Protein AF-D6M3H5-F1 (afdb_monomer)

Radius of gyration: 27.82 Å; Cα contacts (8 Å, |Δi|>4): 435; chains: 1; bounding box: 61×101×61 Å

pLDDT: mean 81.93, std 21.26, range [29.56, 98.5]

Nearest PDB structures (foldseek):
  5wmm-assembly1_A  TM=8.675E-01  e=3.276E-21  Micromonospora sp. ML1
  3ocj-assembly1_A  TM=6.217E-01  e=3.995E-04  Bordetella parapertussis
  5cm2-assembly1_Z  TM=5.198E-01  e=7.862E-02  Yarrowia lipolytica CLIB122
  6mn0-assembly1_B  TM=2.518E-01  e=6.167E-02  uncultured bacterium

Sequence (309 aa):
MRALRAQVEAVPSLADRVTLSARPAHELSGLPEAHFDTIVVNSVVQYFPGADYLTDVLRSAARLLAPGGALFVGDVRNLRLHRTLAAAVEAGRTPADDKEALRAAVDRAVAWEGELLLDPDYFAALDGFTADIRLKRGTHHNELTRYRYDVVLRPGTAPATVPAQTLPWSALGTPEALGAALAARTAPLRVTGIPNARLAPDLAALGRLDDSSRAGGPGIDPETLHETAARHGHRAALTWAADAEDGSVTRCSPPARRTRSCPRPGRRMPRPRRTPRPRRSPRPDRSTFPAPPTRTPTAPRPSATSPRS

Foldseek 3Di:
DVVVLVVQCVDVVRPVPDDDDDDPLLPCPPQDFQADQEAEQEPCQQVDPEDVRVLNSVVVVLRRHHPNHKYKHYWAFAPLCLLLVQLLVLCVVDDVPCLVVSVVSSVVSNLPRPTYHDHPQSLLPNPQWDKAKFQDDDPDQDCSRQGTIMIIIDGHDDDDDQDADEDECVVQVDLVSVLVVLLVDPGKHKYWQQQAQSSQVSVVSVCSNVVHPPNDPRGDHPVSVQVSQVVNVFGWGKHAHPPDSNRGIMIITADPPDPHHDRDDDDDDDDRDDNPDPPDDPDPDPPDDDDDDDDDDDDDDDDDDDDDD

Mean predicted aligned error: 11.23 Å

Structure (mmCIF, N/CA/C/O backbone):
data_AF-D6M3H5-F1
#
_entry.id   AF-D6M3H5-F1
#
loop_
_atom_site.group_PDB
_atom_site.id
_atom_site.type_symbol
_atom_site.label_atom_id
_atom_site.label_alt_id
_atom_site.label_comp_id
_atom_site.label_asym_id
_atom_site.label_entity_id
_atom_site.label_seq_id
_atom_site.pdbx_PDB_ins_code
_atom_site.Cartn_x
_atom_site.Cartn_y
_atom_site.Cartn_z
_atom_site.occupancy
_atom_site.B_iso_or_equiv
_atom_site.auth_seq_id
_atom_site.auth_comp_id
_atom_site.auth_asym_id
_atom_site.auth_atom_id
_atom_site.pdbx_PDB_model_num
ATOM 1 N N . MET A 1 1 ? -8.710 25.266 8.820 1.00 84.19 1 MET A N 1
ATOM 2 C CA . MET A 1 1 ? -9.727 25.011 9.869 1.00 84.19 1 MET A CA 1
ATOM 3 C C . MET A 1 1 ? -10.995 25.831 9.726 1.00 84.19 1 MET A C 1
ATOM 5 O O . MET A 1 1 ? -12.035 25.207 9.619 1.00 84.19 1 MET A O 1
ATOM 9 N N . ARG A 1 2 ? -10.950 27.176 9.699 1.00 86.69 2 ARG A N 1
ATOM 10 C CA . ARG A 1 2 ? -12.172 28.007 9.596 1.00 86.69 2 ARG A CA 1
ATOM 11 C C . ARG A 1 2 ? -13.067 27.641 8.400 1.00 86.69 2 ARG A C 1
ATOM 13 O O . ARG A 1 2 ? -14.246 27.396 8.599 1.00 86.69 2 ARG A O 1
ATOM 20 N N . ALA A 1 3 ? -12.489 27.496 7.205 1.00 91.12 3 ALA A N 1
ATOM 21 C CA . ALA A 1 3 ? -13.235 27.104 6.003 1.00 91.12 3 ALA A CA 1
ATOM 22 C C . ALA A 1 3 ? -13.881 25.707 6.108 1.00 91.12 3 ALA A C 1
ATOM 24 O O . ALA A 1 3 ? -15.057 25.557 5.805 1.00 91.12 3 ALA A O 1
ATOM 25 N N . LEU A 1 4 ? -13.142 24.701 6.592 1.00 91.62 4 LEU A N 1
ATOM 26 C CA . LEU A 1 4 ? -13.673 23.342 6.768 1.00 91.62 4 LEU A CA 1
ATOM 27 C C . LEU A 1 4 ? -14.798 23.296 7.811 1.00 91.62 4 LEU A C 1
ATOM 29 O O . LEU A 1 4 ? -15.785 22.598 7.621 1.00 91.62 4 LEU A O 1
ATOM 33 N N . ARG A 1 5 ? -14.665 24.062 8.900 1.00 92.56 5 ARG A N 1
ATOM 34 C CA . ARG A 1 5 ? -15.713 24.182 9.917 1.00 92.56 5 ARG A CA 1
ATOM 35 C C . ARG A 1 5 ? -16.992 24.773 9.327 1.00 92.56 5 ARG A C 1
ATOM 37 O O . ARG A 1 5 ? -18.037 24.158 9.474 1.00 92.56 5 ARG A O 1
ATOM 44 N N . ALA A 1 6 ? -16.882 25.869 8.576 1.00 91.94 6 ALA A N 1
ATOM 45 C CA . ALA A 1 6 ? -18.025 26.464 7.886 1.00 91.94 6 ALA A CA 1
ATOM 46 C C . ALA A 1 6 ? -18.686 25.485 6.895 1.00 91.94 6 ALA A C 1
ATOM 48 O O . ALA A 1 6 ? -19.906 25.433 6.804 1.00 91.94 6 ALA A O 1
ATOM 49 N N . GLN A 1 7 ? -17.897 24.672 6.182 1.00 92.56 7 GLN A N 1
ATOM 50 C CA . GLN A 1 7 ? -18.431 23.639 5.286 1.00 92.56 7 GLN A CA 1
ATOM 51 C C . GLN A 1 7 ? -19.191 22.537 6.034 1.00 92.56 7 GLN A C 1
ATOM 53 O O . GLN A 1 7 ? -20.235 22.106 5.560 1.00 92.56 7 GLN A O 1
ATOM 58 N N . VAL A 1 8 ? -18.690 22.083 7.188 1.00 93.38 8 VAL A N 1
ATOM 59 C CA . VAL A 1 8 ? -19.378 21.078 8.017 1.00 93.38 8 VAL A CA 1
ATOM 60 C C . VAL A 1 8 ? -20.662 21.648 8.623 1.00 93.38 8 VAL A C 1
ATOM 62 O O . VAL A 1 8 ? -21.692 20.985 8.580 1.00 93.38 8 VAL A O 1
ATOM 65 N N . GLU A 1 9 ? -20.622 22.880 9.131 1.00 91.94 9 GLU A N 1
ATOM 66 C CA . GLU A 1 9 ? -21.784 23.573 9.708 1.00 91.94 9 GLU A CA 1
ATOM 67 C C . GLU A 1 9 ? -22.873 23.855 8.660 1.00 91.94 9 GLU A C 1
ATOM 69 O O . GLU A 1 9 ? -24.059 23.802 8.972 1.00 91.94 9 GLU A O 1
ATOM 74 N N . ALA A 1 10 ? -22.491 24.079 7.398 1.00 93.75 10 ALA A N 1
ATOM 75 C CA . ALA A 1 10 ? -23.429 24.257 6.291 1.00 93.75 10 ALA A CA 1
ATOM 76 C C . ALA A 1 10 ? -24.152 22.962 5.866 1.00 93.75 10 ALA A C 1
ATOM 78 O O . ALA A 1 10 ? -25.078 23.026 5.058 1.00 93.75 10 ALA A O 1
ATOM 79 N N . VAL A 1 11 ? -23.750 21.792 6.382 1.00 95.19 11 VAL A N 1
ATOM 80 C CA . VAL A 1 11 ? -24.375 20.496 6.084 1.00 95.19 11 VAL A CA 1
ATOM 81 C C . VAL A 1 11 ? -25.105 19.989 7.337 1.00 95.19 11 VAL A C 1
ATOM 83 O O . VAL A 1 11 ? -24.469 19.400 8.216 1.00 95.19 11 VAL A O 1
ATOM 86 N N . PRO A 1 12 ? -26.444 20.139 7.428 1.00 92.00 12 PRO A N 1
ATOM 87 C CA . PRO A 1 12 ? -27.202 19.830 8.646 1.00 92.00 12 PRO A CA 1
ATOM 88 C C . PRO A 1 12 ? -27.009 18.401 9.169 1.00 92.00 12 PRO A C 1
ATOM 90 O O . PRO A 1 12 ? -26.982 18.172 10.372 1.00 92.00 12 PRO A O 1
ATOM 93 N N . SER A 1 13 ? -26.811 17.423 8.279 1.00 93.44 13 SER A N 1
ATOM 94 C CA . SER A 1 13 ? -26.586 16.025 8.669 1.00 93.44 13 SER A CA 1
ATOM 95 C C . SER A 1 13 ? -25.227 15.763 9.331 1.00 93.44 13 SER A C 1
ATOM 97 O O . SER A 1 13 ? -25.032 14.682 9.888 1.00 93.44 13 SER A O 1
ATOM 99 N N . LEU A 1 14 ? -24.277 16.698 9.230 1.00 92.31 14 LEU A N 1
ATOM 100 C CA . LEU A 1 14 ? -22.923 16.582 9.780 1.00 92.31 14 LEU A CA 1
ATOM 101 C C . LEU A 1 14 ? -22.691 17.490 10.988 1.00 92.31 14 LEU A C 1
ATOM 103 O O . LEU A 1 14 ? -21.872 17.133 11.832 1.00 92.31 14 LEU A O 1
ATOM 107 N N . ALA A 1 15 ? -23.404 18.616 11.080 1.00 88.00 15 ALA A N 1
ATOM 108 C CA . ALA A 1 15 ? -23.182 19.649 12.092 1.00 88.00 15 ALA A CA 1
ATOM 109 C C . ALA A 1 15 ? -23.140 19.093 13.531 1.00 88.00 15 ALA A C 1
ATOM 111 O O . ALA A 1 15 ? -22.191 19.370 14.259 1.00 88.00 15 ALA A O 1
ATOM 112 N N . ASP A 1 16 ? -24.082 18.213 13.893 1.00 90.06 16 ASP A N 1
ATOM 113 C CA . ASP A 1 16 ? -24.161 17.616 15.239 1.00 90.06 16 ASP A CA 1
ATOM 114 C C . ASP A 1 16 ? -23.399 16.285 15.382 1.00 90.06 16 ASP A C 1
ATOM 116 O O . ASP A 1 16 ? -23.423 15.648 16.435 1.00 90.06 16 ASP A O 1
ATOM 120 N N . ARG A 1 17 ? -22.743 15.814 14.313 1.00 93.12 17 ARG A N 1
ATOM 121 C CA . ARG A 1 17 ? -22.081 14.494 14.261 1.00 93.12 17 ARG A CA 1
ATOM 122 C C . ARG A 1 17 ? -20.570 14.571 14.070 1.00 93.12 17 ARG A C 1
ATOM 124 O O . ARG A 1 17 ? -19.889 13.561 14.235 1.00 93.12 17 ARG A O 1
ATOM 131 N N . VAL A 1 18 ? -20.042 15.735 13.693 1.00 94.88 18 VAL A N 1
ATOM 132 C CA . VAL A 1 18 ? -18.637 15.911 13.317 1.00 94.88 18 VAL A CA 1
ATOM 133 C C . VAL A 1 18 ? -17.970 16.960 14.195 1.00 94.88 18 VAL A C 1
ATOM 135 O O . VAL A 1 18 ? -18.179 18.161 14.049 1.00 94.88 18 VAL A O 1
ATOM 138 N N . THR A 1 19 ? -17.058 16.502 15.049 1.00 92.12 19 THR A N 1
ATOM 139 C CA . THR A 1 19 ? -16.198 17.382 15.844 1.00 92.12 19 THR A CA 1
ATOM 140 C C . THR A 1 19 ? -14.855 17.575 15.149 1.00 92.12 19 THR A C 1
ATOM 142 O O . THR A 1 19 ? -14.097 16.627 14.951 1.00 92.12 19 THR A O 1
ATOM 145 N N . LEU A 1 20 ? -14.527 18.822 14.807 1.00 94.00 20 LEU A N 1
ATOM 146 C CA . LEU A 1 20 ? -13.252 19.176 14.180 1.00 94.00 20 LEU A CA 1
ATOM 147 C C . LEU A 1 20 ? -12.249 19.712 15.201 1.00 94.00 20 LEU A C 1
ATOM 149 O O . LEU A 1 20 ? -12.547 20.648 15.948 1.00 94.00 20 LEU A O 1
ATOM 153 N N . SER A 1 21 ? -11.021 19.200 15.154 1.00 92.88 21 SER A N 1
ATOM 154 C CA . SER A 1 21 ? -9.906 19.677 15.969 1.00 92.88 21 SER A CA 1
ATOM 155 C C . SER A 1 21 ? -8.640 19.816 15.126 1.00 92.88 21 SER A C 1
ATOM 157 O O . SER A 1 21 ? -8.339 18.943 14.317 1.00 92.88 21 SER A O 1
ATOM 159 N N . ALA A 1 22 ? -7.911 20.921 15.299 1.00 92.88 22 ALA A N 1
ATOM 160 C CA . ALA A 1 22 ? -6.592 21.104 14.702 1.00 92.88 22 ALA A CA 1
ATOM 161 C C . ALA A 1 22 ? -5.531 20.900 15.764 1.00 92.88 22 ALA A C 1
ATOM 163 O O . ALA A 1 22 ? -5.363 21.736 16.647 1.00 92.88 22 ALA A O 1
ATOM 164 N N . ARG A 1 23 ? -4.832 19.782 15.640 1.00 93.31 23 ARG A N 1
ATOM 165 C CA . ARG A 1 23 ? -3.736 19.385 16.509 1.00 93.31 23 ARG A CA 1
ATOM 166 C C . ARG A 1 23 ? -2.775 18.491 15.719 1.00 93.31 23 ARG A C 1
ATOM 168 O O . ARG A 1 23 ? -3.208 17.872 14.740 1.00 93.31 23 ARG A O 1
ATOM 175 N N . PRO A 1 24 ? -1.487 18.426 16.082 1.00 93.88 24 PRO A N 1
ATOM 176 C CA . PRO A 1 24 ? -0.567 17.440 15.530 1.00 93.88 24 PRO A CA 1
ATOM 177 C C . PRO A 1 24 ? -1.059 16.009 15.783 1.00 93.88 24 PRO A C 1
ATOM 179 O O . PRO A 1 24 ? -1.689 15.731 16.798 1.00 93.88 24 PRO A O 1
ATOM 182 N N . ALA A 1 25 ? -0.718 15.072 14.895 1.00 94.19 25 ALA A N 1
ATOM 183 C CA . ALA A 1 25 ? -1.193 13.685 14.991 1.00 94.19 25 ALA A CA 1
ATOM 184 C C . ALA A 1 25 ? -0.748 12.938 16.268 1.00 94.19 25 ALA A C 1
ATOM 186 O O . ALA A 1 25 ? -1.383 11.960 16.649 1.00 94.19 25 ALA A O 1
ATOM 187 N N . HIS A 1 26 ? 0.335 13.377 16.920 1.00 94.62 26 HIS A N 1
ATOM 188 C CA . HIS A 1 26 ? 0.812 12.799 18.181 1.00 94.62 26 HIS A CA 1
ATOM 189 C C . HIS A 1 26 ? 0.100 13.366 19.420 1.00 94.62 26 HIS A C 1
ATOM 191 O O . HIS A 1 26 ? 0.212 12.798 20.504 1.00 94.62 26 HIS A O 1
ATOM 197 N N . GLU A 1 27 ? -0.631 14.475 19.288 1.00 95.81 27 GLU A N 1
ATOM 198 C CA . GLU A 1 27 ? -1.295 15.137 20.407 1.00 95.81 27 GLU A CA 1
ATOM 199 C C . GLU A 1 27 ? -2.722 14.598 20.572 1.00 95.81 27 GLU A C 1
ATOM 201 O O . GLU A 1 27 ? -3.696 15.151 20.066 1.00 95.81 27 GLU A O 1
ATOM 206 N N . LEU A 1 28 ? -2.853 13.478 21.278 1.00 95.19 28 LEU A N 1
ATOM 207 C CA . LEU A 1 28 ? -4.140 12.795 21.470 1.00 95.19 28 LEU A CA 1
ATOM 208 C C . LEU A 1 28 ? -4.784 13.070 22.838 1.00 95.19 28 LEU A C 1
ATOM 210 O O . LEU A 1 28 ? -5.819 12.492 23.162 1.00 95.19 28 LEU A O 1
ATOM 214 N N . SER A 1 29 ? -4.196 13.965 23.633 1.00 92.81 29 SER A N 1
ATOM 215 C CA . SER A 1 29 ? -4.689 14.339 24.959 1.00 92.81 29 SER A CA 1
ATOM 216 C C . SER A 1 29 ? -6.148 14.812 24.920 1.00 92.81 29 SER A C 1
ATOM 218 O O . SER A 1 29 ? -6.569 15.540 24.013 1.00 92.81 29 SER A O 1
ATOM 220 N N . GLY A 1 30 ? -6.927 14.385 25.916 1.00 91.94 30 GLY A N 1
ATOM 221 C CA . GLY A 1 30 ? -8.347 14.723 26.051 1.00 91.94 30 GLY A CA 1
ATOM 222 C C . GLY A 1 30 ? -9.297 13.928 25.149 1.00 91.94 30 GLY A C 1
ATOM 223 O O . GLY A 1 30 ? -10.500 14.169 25.201 1.00 91.94 30 GLY A O 1
ATOM 224 N N . LEU A 1 31 ? -8.799 12.996 24.328 1.00 95.75 31 LEU A N 1
ATOM 225 C CA . LEU A 1 31 ? -9.650 12.022 23.642 1.00 95.75 31 LEU A CA 1
ATOM 226 C C . LEU A 1 31 ? -9.955 10.834 24.571 1.00 95.75 31 LEU A C 1
ATOM 228 O O . LEU A 1 31 ? -9.078 10.432 25.337 1.00 95.75 31 LEU A O 1
ATOM 232 N N . PRO A 1 32 ? -11.173 10.265 24.516 1.00 96.19 32 PRO A N 1
ATOM 233 C CA . PRO A 1 32 ? -11.552 9.156 25.381 1.00 96.19 32 PRO A CA 1
ATOM 234 C C . PRO A 1 32 ? -10.815 7.867 24.991 1.00 96.19 32 PRO A C 1
ATOM 236 O O . PRO A 1 32 ? -10.777 7.487 23.818 1.00 96.19 32 PRO A O 1
ATOM 239 N N . GLU A 1 33 ? -10.244 7.184 25.984 1.00 96.88 33 GLU A N 1
ATOM 240 C CA . GLU A 1 33 ? -9.677 5.846 25.798 1.00 96.88 33 GLU A CA 1
ATOM 241 C C . GLU A 1 33 ? -10.780 4.797 25.602 1.00 96.88 33 GLU A C 1
ATOM 243 O O . GLU A 1 33 ? -11.906 4.970 26.072 1.00 96.88 33 GLU A O 1
ATOM 248 N N . ALA A 1 34 ? -10.455 3.707 24.901 1.00 96.56 34 ALA A N 1
ATOM 249 C CA . ALA A 1 34 ? -11.358 2.577 24.660 1.00 96.56 34 ALA A CA 1
ATOM 250 C C . ALA A 1 34 ? -12.753 2.941 24.099 1.00 96.56 34 ALA A C 1
ATOM 252 O O . ALA A 1 34 ? -13.742 2.268 24.395 1.00 96.56 34 ALA A O 1
ATOM 253 N N . HIS A 1 35 ? -12.841 3.991 23.280 1.00 97.31 35 HIS A N 1
ATOM 254 C CA . HIS A 1 35 ? -14.114 4.567 22.842 1.00 97.31 35 HIS A CA 1
ATOM 255 C C . HIS A 1 35 ? -14.412 4.348 21.356 1.00 97.31 35 HIS A C 1
ATOM 257 O O . HIS A 1 35 ? -15.546 4.046 20.994 1.00 97.31 35 HIS A O 1
ATOM 263 N N . PHE A 1 36 ? -13.413 4.493 20.484 1.00 98.06 36 PHE A N 1
ATOM 264 C CA . PHE A 1 36 ? -13.629 4.469 19.036 1.00 98.06 36 PHE A CA 1
ATOM 265 C C . PHE A 1 36 ? -13.578 3.043 18.491 1.00 98.06 36 PHE A C 1
ATOM 267 O O . PHE A 1 36 ? -12.665 2.282 18.798 1.00 98.06 36 PHE A O 1
ATOM 274 N N . ASP A 1 37 ? -14.514 2.669 17.630 1.00 97.44 37 ASP A N 1
ATOM 275 C CA . ASP A 1 37 ? -14.461 1.392 16.914 1.00 97.44 37 ASP A CA 1
ATOM 276 C C . ASP A 1 37 ? -13.496 1.446 15.715 1.00 97.44 37 ASP A C 1
ATOM 278 O O . ASP A 1 37 ? -12.879 0.443 15.353 1.00 97.44 37 ASP A O 1
ATOM 282 N N . THR A 1 38 ? -13.324 2.624 15.116 1.00 98.00 38 THR A N 1
ATOM 283 C CA . THR A 1 38 ? -12.462 2.845 13.956 1.00 98.00 38 THR A CA 1
ATOM 284 C C . THR A 1 38 ? -11.686 4.148 14.089 1.00 98.00 38 THR A C 1
ATOM 286 O O . THR A 1 38 ? -12.252 5.199 14.379 1.00 98.00 38 THR A O 1
ATOM 289 N N . ILE A 1 39 ? -10.386 4.099 13.797 1.00 98.38 39 ILE A N 1
ATOM 290 C CA . ILE A 1 39 ? -9.535 5.288 13.669 1.00 98.38 39 ILE A CA 1
ATOM 291 C C . ILE A 1 39 ? -8.897 5.291 12.284 1.00 98.38 39 ILE A C 1
ATOM 293 O O . ILE A 1 39 ? -8.336 4.288 11.848 1.00 98.38 39 ILE A O 1
ATOM 297 N N . VAL A 1 40 ? -8.969 6.424 11.588 1.00 98.38 40 VAL A N 1
ATOM 298 C CA . VAL A 1 40 ? -8.507 6.571 10.203 1.00 98.38 40 VAL A CA 1
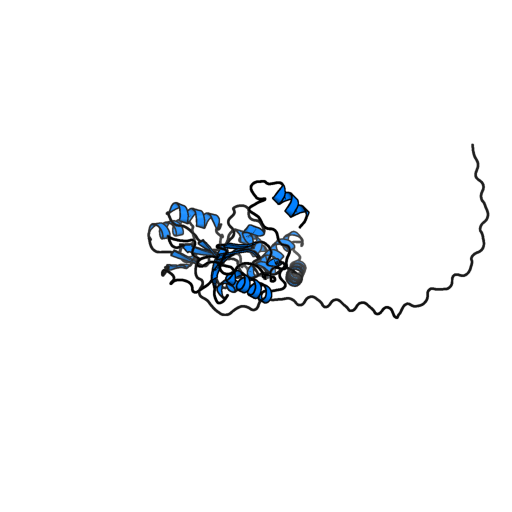ATOM 299 C C . VAL A 1 40 ? -7.310 7.516 10.133 1.00 98.38 40 VAL A C 1
ATOM 301 O O . VAL A 1 40 ? -7.381 8.662 10.566 1.00 98.38 40 VAL A O 1
ATOM 304 N N . VAL A 1 41 ? -6.226 7.043 9.523 1.00 97.81 41 VAL A N 1
ATOM 305 C CA . VAL A 1 41 ? -5.008 7.791 9.197 1.00 97.81 41 VAL A CA 1
ATOM 306 C C . VAL A 1 41 ? -4.807 7.696 7.682 1.00 97.81 41 VAL A C 1
ATOM 308 O O . VAL A 1 41 ? -4.050 6.865 7.187 1.00 97.81 41 VAL A O 1
ATOM 311 N N . ASN A 1 42 ? -5.559 8.492 6.922 1.00 96.56 42 ASN A N 1
ATOM 312 C CA . ASN A 1 42 ? -5.621 8.383 5.461 1.00 96.56 42 ASN A CA 1
ATOM 313 C C . ASN A 1 42 ? -4.857 9.521 4.772 1.00 96.56 42 ASN A C 1
ATOM 315 O O . ASN A 1 42 ? -5.125 10.685 5.064 1.00 96.56 42 ASN A O 1
ATOM 319 N N . SER A 1 43 ? -3.934 9.182 3.863 1.00 93.50 43 SER A N 1
ATOM 320 C CA . SER A 1 43 ? -3.163 10.142 3.045 1.00 93.50 43 SER A CA 1
ATOM 321 C C . SER A 1 43 ? -2.450 11.238 3.857 1.00 93.50 43 SER A C 1
ATOM 323 O O . SER A 1 43 ? -2.359 12.389 3.433 1.00 93.50 43 SER A O 1
ATOM 325 N N . VAL A 1 44 ? -1.981 10.899 5.064 1.00 96.06 44 VAL A N 1
ATOM 326 C CA . VAL A 1 44 ? -1.264 11.840 5.947 1.00 96.06 44 VAL A CA 1
ATOM 327 C C . VAL A 1 44 ? 0.100 11.322 6.399 1.00 96.06 44 VAL A C 1
ATOM 329 O O . VAL A 1 44 ? 0.988 12.116 6.706 1.00 96.06 44 VAL A O 1
ATOM 332 N N . VAL A 1 45 ? 0.304 9.999 6.406 1.00 97.06 45 VAL A N 1
ATOM 333 C CA . VAL A 1 45 ? 1.550 9.389 6.901 1.00 97.06 45 VAL A CA 1
ATOM 334 C C . VAL A 1 45 ? 2.776 9.831 6.106 1.00 97.06 45 VAL A C 1
ATOM 336 O O . VAL A 1 45 ? 3.853 9.947 6.676 1.00 97.06 45 VAL A O 1
ATOM 339 N N . GLN A 1 46 ? 2.609 10.154 4.822 1.00 95.94 46 GLN A N 1
ATOM 340 C CA . GLN A 1 46 ? 3.675 10.649 3.947 1.00 95.94 46 GLN A CA 1
ATOM 341 C C . GLN A 1 46 ? 4.297 11.971 4.429 1.00 95.94 46 GLN A C 1
ATOM 343 O O . GLN A 1 46 ? 5.440 12.270 4.100 1.00 95.94 46 GLN A O 1
ATOM 348 N N . TYR A 1 47 ? 3.577 12.744 5.248 1.00 97.12 47 TYR A N 1
ATOM 349 C CA . TYR A 1 47 ? 4.055 14.008 5.811 1.00 97.12 47 TYR A CA 1
ATOM 350 C C . TYR A 1 47 ? 4.706 13.834 7.185 1.00 97.12 47 TYR A C 1
ATOM 352 O O . TYR A 1 47 ? 5.156 14.810 7.790 1.00 97.12 47 TYR A O 1
ATOM 360 N N . PHE A 1 48 ? 4.732 12.611 7.720 1.00 97.75 48 PHE A N 1
ATOM 361 C CA . PHE A 1 48 ? 5.326 12.359 9.022 1.00 97.75 48 PHE A CA 1
ATOM 362 C C . PHE A 1 48 ? 6.853 12.413 8.943 1.00 97.75 48 PHE A C 1
ATOM 364 O O . PHE A 1 48 ? 7.442 12.033 7.932 1.00 97.75 48 PHE A O 1
ATOM 371 N N . PRO A 1 49 ? 7.532 12.830 10.028 1.00 96.31 49 PRO A N 1
ATOM 372 C CA . PRO A 1 49 ? 8.987 12.916 10.033 1.00 96.31 49 PRO A CA 1
ATOM 373 C C . PRO A 1 49 ? 9.677 11.573 9.754 1.00 96.31 49 PRO A C 1
ATOM 375 O O . PRO A 1 49 ? 10.775 11.559 9.199 1.00 96.31 49 PRO A O 1
ATOM 378 N N . GLY A 1 50 ? 9.091 10.448 10.162 1.00 96.31 50 GLY A N 1
ATOM 379 C CA . GLY A 1 50 ? 9.699 9.133 9.992 1.00 96.31 50 GLY A CA 1
ATOM 380 C C . GLY A 1 50 ? 8.879 8.002 10.606 1.00 96.31 50 GLY A C 1
ATOM 381 O O . GLY A 1 50 ? 7.828 8.232 11.205 1.00 96.31 50 GLY A O 1
ATOM 382 N N . ALA A 1 51 ? 9.398 6.782 10.473 1.00 96.62 51 ALA A N 1
ATOM 383 C CA . ALA A 1 51 ? 8.749 5.560 10.944 1.00 96.62 51 ALA A CA 1
ATOM 384 C C . ALA A 1 51 ? 8.592 5.494 12.475 1.00 96.62 51 ALA A C 1
ATOM 386 O O . ALA A 1 51 ? 7.586 4.974 12.950 1.00 96.62 51 ALA A O 1
ATOM 387 N N . ASP A 1 52 ? 9.527 6.049 13.251 1.00 97.12 52 ASP A N 1
ATOM 388 C CA . ASP A 1 52 ? 9.417 6.069 14.720 1.00 97.12 52 ASP A CA 1
ATOM 389 C C . ASP A 1 52 ? 8.240 6.947 15.162 1.00 97.12 52 ASP A C 1
ATOM 391 O O . ASP A 1 52 ? 7.369 6.501 15.902 1.00 97.12 52 ASP A O 1
ATOM 395 N N . TYR A 1 53 ? 8.123 8.145 14.578 1.00 98.00 53 TYR A N 1
ATOM 396 C CA . TYR A 1 53 ? 6.984 9.032 14.817 1.00 98.00 53 TYR A CA 1
ATOM 397 C C . TYR A 1 53 ? 5.654 8.369 14.429 1.00 98.00 53 TYR A C 1
ATOM 399 O O . TYR A 1 53 ? 4.675 8.462 15.167 1.00 98.00 53 TYR A O 1
ATOM 407 N N . LEU A 1 54 ? 5.605 7.672 13.285 1.00 98.25 54 LEU A N 1
ATOM 408 C CA . LEU A 1 54 ? 4.417 6.908 12.900 1.00 98.25 54 LEU A CA 1
ATOM 409 C C . LEU A 1 54 ? 4.095 5.820 13.932 1.00 98.25 54 LEU A C 1
ATOM 411 O O . 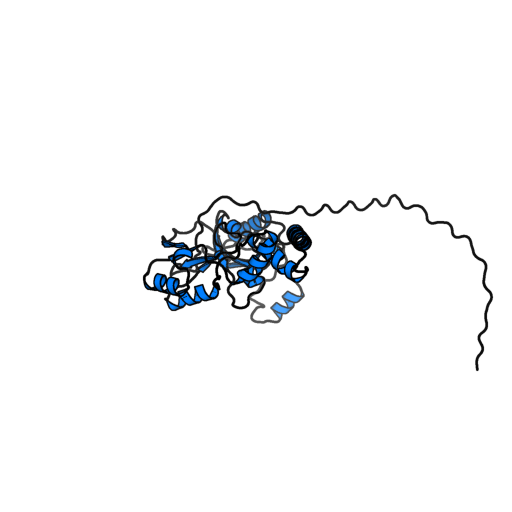LEU A 1 54 ? 2.943 5.691 14.334 1.00 98.25 54 LEU A O 1
ATOM 415 N N . THR A 1 55 ? 5.099 5.068 14.378 1.00 98.00 55 THR A N 1
ATOM 416 C CA . THR A 1 55 ? 4.945 4.010 15.387 1.00 98.00 55 THR A CA 1
ATOM 417 C C . THR A 1 55 ? 4.315 4.557 16.666 1.00 98.00 55 THR A C 1
ATOM 419 O O . THR A 1 55 ? 3.353 3.977 17.174 1.00 98.00 55 THR A O 1
ATOM 422 N N . ASP A 1 56 ? 4.804 5.696 17.152 1.00 97.62 56 ASP A N 1
ATOM 423 C CA . ASP A 1 56 ? 4.303 6.338 18.368 1.00 97.62 56 ASP A CA 1
ATOM 424 C C . ASP A 1 56 ? 2.858 6.825 18.213 1.00 97.62 56 ASP A C 1
ATOM 426 O O . ASP A 1 56 ? 2.031 6.628 19.113 1.00 97.62 56 ASP A O 1
ATOM 430 N N . VAL A 1 57 ? 2.523 7.399 17.051 1.00 97.94 57 VAL A N 1
ATOM 431 C CA . VAL A 1 57 ? 1.150 7.803 16.710 1.00 97.94 57 VAL A CA 1
ATOM 432 C C . VAL A 1 57 ? 0.222 6.589 16.670 1.00 97.94 57 VAL A C 1
ATOM 434 O O . VAL A 1 57 ? -0.837 6.620 17.292 1.00 97.94 57 VAL A O 1
ATOM 437 N N . LEU A 1 58 ? 0.610 5.504 15.992 1.00 98.06 58 LEU A N 1
ATOM 438 C CA . LEU A 1 58 ? -0.215 4.296 15.870 1.00 98.06 58 LEU A CA 1
ATOM 439 C C . LEU A 1 58 ? -0.450 3.628 17.227 1.00 98.06 58 LEU A C 1
ATOM 441 O O . LEU A 1 58 ? -1.583 3.268 17.547 1.00 98.06 58 LEU A O 1
ATOM 445 N N . ARG A 1 59 ? 0.595 3.506 18.054 1.00 96.88 59 ARG A N 1
ATOM 446 C CA . ARG A 1 59 ? 0.487 2.961 19.416 1.00 96.88 59 ARG A CA 1
ATOM 447 C C . ARG A 1 59 ? -0.384 3.834 20.310 1.00 96.88 59 ARG A C 1
ATOM 449 O O . ARG A 1 59 ? -1.159 3.309 21.104 1.00 96.88 59 ARG A O 1
ATOM 456 N N . SER A 1 60 ? -0.288 5.153 20.171 1.00 97.00 60 SER A N 1
ATOM 457 C CA . SER A 1 60 ? -1.112 6.075 20.953 1.00 97.00 60 SER A CA 1
ATOM 458 C C . SER A 1 60 ? -2.569 6.070 20.527 1.00 97.00 60 SER A C 1
ATOM 460 O O . SER A 1 60 ? -3.448 6.000 21.382 1.00 97.00 60 SER A O 1
ATOM 462 N N . ALA A 1 61 ? -2.831 6.042 19.224 1.0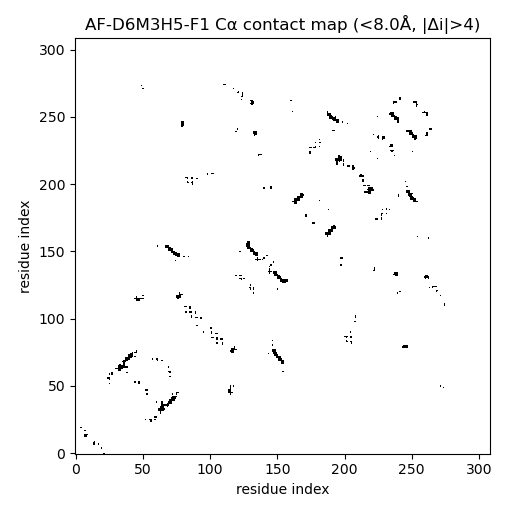0 97.50 61 ALA A N 1
ATOM 463 C CA . ALA A 1 61 ? -4.179 5.926 18.694 1.00 97.50 61 ALA A CA 1
ATOM 464 C C . ALA A 1 61 ? -4.829 4.585 19.070 1.00 97.50 61 ALA A C 1
ATOM 466 O O . ALA A 1 61 ? -6.020 4.543 19.361 1.00 97.50 61 ALA A O 1
ATOM 467 N N . ALA A 1 62 ? -4.056 3.497 19.149 1.00 96.56 62 ALA A N 1
ATOM 468 C CA . ALA A 1 62 ? -4.577 2.187 19.535 1.00 96.56 62 ALA A CA 1
ATOM 469 C C . ALA A 1 62 ? -5.183 2.146 20.947 1.00 96.56 62 ALA A C 1
ATOM 471 O O . ALA A 1 62 ? -6.114 1.377 21.164 1.00 96.56 62 ALA A O 1
ATOM 472 N N . ARG A 1 63 ? -4.720 2.986 21.886 1.00 96.38 63 ARG A N 1
ATOM 473 C CA . ARG A 1 63 ? -5.321 3.098 23.233 1.00 96.38 63 ARG A CA 1
ATOM 474 C C . ARG A 1 63 ? -6.732 3.691 23.208 1.00 96.38 63 ARG A C 1
ATOM 476 O O . ARG A 1 63 ? -7.536 3.437 24.098 1.00 96.38 63 ARG A O 1
ATOM 483 N N . LEU A 1 64 ? -7.045 4.467 22.173 1.00 97.94 64 LEU A N 1
ATOM 484 C CA . LEU A 1 64 ? -8.362 5.073 21.996 1.00 97.94 64 LEU A CA 1
ATOM 485 C C . LEU A 1 64 ? -9.386 4.091 21.407 1.00 97.94 64 LEU A C 1
ATOM 487 O O . LEU A 1 64 ? -10.582 4.386 21.411 1.00 97.94 64 LEU A O 1
ATOM 491 N N . LEU A 1 65 ? -8.940 2.931 20.906 1.00 98.12 65 LEU A N 1
ATOM 492 C CA . LEU A 1 65 ? -9.824 1.936 20.308 1.00 98.12 65 LEU A CA 1
ATOM 493 C C . LEU A 1 65 ? -10.597 1.150 21.368 1.00 98.12 65 LEU A C 1
ATOM 495 O O . LEU A 1 65 ? -10.008 0.542 22.260 1.00 98.12 65 LEU A O 1
ATOM 499 N N . ALA A 1 66 ? -11.915 1.086 21.204 1.00 97.19 66 ALA A N 1
ATOM 500 C CA . ALA A 1 66 ? -12.766 0.133 21.898 1.00 97.19 66 ALA A CA 1
ATOM 501 C C . ALA A 1 66 ? -12.361 -1.321 21.559 1.00 97.19 66 ALA A C 1
ATOM 503 O O . ALA A 1 66 ? -11.788 -1.581 20.490 1.00 97.19 66 ALA A O 1
ATOM 504 N N . PRO A 1 67 ? -12.675 -2.308 22.423 1.00 94.00 67 PRO A N 1
ATOM 505 C CA . PRO A 1 67 ? -12.389 -3.713 22.152 1.00 94.00 67 PRO A CA 1
ATOM 506 C C . PRO A 1 67 ? -12.921 -4.179 20.790 1.00 94.00 67 PRO A C 1
ATOM 508 O O . PRO A 1 67 ? -14.105 -4.068 20.481 1.00 94.00 67 PRO A O 1
ATOM 511 N N . GLY A 1 68 ? -12.032 -4.738 19.968 1.00 91.75 68 GLY A N 1
ATOM 512 C CA . GLY A 1 68 ? -12.360 -5.191 18.613 1.00 91.75 68 GLY A CA 1
ATOM 513 C C . GLY A 1 68 ? -12.314 -4.104 17.534 1.00 91.75 68 GLY A C 1
ATOM 514 O O . GLY A 1 68 ? -12.547 -4.437 16.367 1.00 91.75 68 GLY A O 1
ATOM 515 N N . GLY A 1 69 ? -11.986 -2.862 17.900 1.00 95.88 69 GLY A N 1
ATOM 516 C CA . GLY A 1 69 ? -11.776 -1.765 16.967 1.00 95.88 69 GLY A CA 1
ATOM 517 C C . GLY A 1 69 ? -10.521 -1.916 16.101 1.00 95.88 69 GLY A C 1
ATOM 518 O O . GLY A 1 69 ? -9.696 -2.816 16.299 1.00 95.88 69 GLY A O 1
ATOM 519 N N . ALA A 1 70 ? -10.383 -1.045 15.101 1.00 97.06 70 ALA A N 1
ATOM 520 C CA . ALA A 1 70 ? -9.281 -1.098 14.146 1.00 97.06 70 ALA A CA 1
ATOM 521 C C . ALA A 1 70 ? -8.766 0.282 13.717 1.00 97.06 70 ALA A C 1
ATOM 523 O O . ALA A 1 70 ? -9.504 1.259 13.618 1.00 97.06 70 ALA A O 1
ATOM 524 N N . LEU A 1 71 ? -7.478 0.324 13.389 1.00 98.00 71 LEU A N 1
ATOM 525 C CA . LEU A 1 71 ? -6.810 1.454 12.756 1.00 98.00 71 LEU A CA 1
ATOM 526 C C . LEU A 1 71 ? -6.725 1.203 11.252 1.00 98.00 71 LEU A C 1
ATOM 528 O O . LEU A 1 71 ? -6.192 0.182 10.824 1.00 98.00 71 LEU A O 1
ATOM 532 N N . PHE A 1 72 ? -7.215 2.132 10.444 1.00 98.50 72 PHE A N 1
ATOM 533 C CA . PHE A 1 72 ? -7.023 2.133 9.000 1.00 98.50 72 PHE A CA 1
ATOM 534 C C . PHE A 1 72 ? -5.950 3.155 8.632 1.00 98.50 72 PHE A C 1
ATOM 536 O O . PHE A 1 72 ? -6.130 4.350 8.859 1.00 98.50 72 PHE A O 1
ATOM 543 N N . VAL A 1 73 ? -4.847 2.690 8.052 1.00 98.50 73 VAL A N 1
ATOM 544 C CA . VAL A 1 73 ? -3.786 3.530 7.495 1.00 98.50 73 VAL A CA 1
ATOM 545 C C . VAL A 1 73 ? -3.891 3.455 5.982 1.00 98.50 73 VAL A C 1
ATOM 547 O O . VAL A 1 73 ? -3.580 2.428 5.378 1.00 98.50 73 VAL A O 1
ATOM 550 N N . GLY A 1 74 ? -4.396 4.526 5.387 1.00 97.56 74 GLY A N 1
ATOM 551 C CA . GLY A 1 74 ? -4.707 4.562 3.969 1.00 97.56 74 GLY A CA 1
ATOM 552 C C . GLY A 1 74 ? -3.651 5.289 3.154 1.00 97.56 74 GLY A C 1
ATOM 553 O O . GLY A 1 74 ? -3.037 6.246 3.629 1.00 97.56 74 GLY A O 1
ATOM 554 N N . ASP A 1 75 ? -3.521 4.863 1.899 1.00 96.69 75 ASP A N 1
ATOM 555 C CA . ASP A 1 75 ? -2.757 5.556 0.861 1.00 96.69 75 ASP A CA 1
ATOM 556 C C . ASP A 1 75 ? -1.245 5.626 1.130 1.00 96.69 75 ASP A C 1
ATOM 558 O O . ASP A 1 75 ? -0.570 6.614 0.849 1.00 96.69 75 ASP A O 1
ATOM 562 N N . 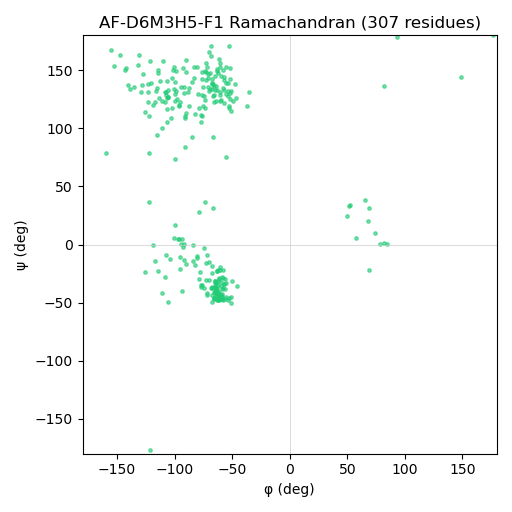VAL A 1 76 ? -0.700 4.542 1.680 1.00 98.12 76 VAL A N 1
ATOM 563 C CA . VAL A 1 76 ? 0.721 4.437 2.010 1.00 98.12 76 VAL A CA 1
ATOM 564 C C . VAL A 1 76 ? 1.542 4.238 0.740 1.00 98.12 76 VAL A C 1
ATOM 566 O O . VAL A 1 76 ? 1.280 3.311 -0.027 1.00 98.12 76 VAL A O 1
ATOM 569 N N . ARG A 1 77 ? 2.570 5.068 0.535 1.00 97.44 77 ARG A N 1
ATOM 570 C CA . ARG A 1 77 ? 3.520 4.937 -0.580 1.00 97.44 77 ARG A CA 1
ATOM 571 C C . ARG A 1 77 ? 4.477 3.765 -0.337 1.00 97.44 77 ARG A C 1
ATOM 573 O O . ARG A 1 77 ? 5.150 3.714 0.694 1.00 97.44 77 ARG A O 1
ATOM 580 N N . ASN A 1 78 ? 4.538 2.830 -1.285 1.00 97.19 78 ASN A N 1
ATOM 581 C CA . ASN A 1 78 ? 5.346 1.615 -1.182 1.00 97.19 78 ASN A CA 1
ATOM 582 C C . ASN A 1 78 ? 6.830 1.901 -1.443 1.00 97.19 78 ASN A C 1
ATOM 584 O O . ASN A 1 78 ? 7.229 2.160 -2.580 1.00 97.19 78 ASN A O 1
ATOM 588 N N . LEU A 1 79 ? 7.651 1.792 -0.395 1.00 96.50 79 LEU A N 1
ATOM 589 C CA . LEU A 1 79 ? 9.096 2.035 -0.459 1.00 96.50 79 LEU A CA 1
ATOM 590 C C . LEU A 1 79 ? 9.802 1.161 -1.502 1.00 96.50 79 LEU A C 1
ATOM 592 O O . LEU A 1 79 ? 10.690 1.650 -2.199 1.00 96.50 79 LEU A O 1
ATOM 596 N N . ARG A 1 80 ? 9.389 -0.103 -1.650 1.00 94.62 80 ARG A N 1
ATOM 597 C CA . ARG A 1 80 ? 10.036 -1.058 -2.567 1.00 94.62 80 ARG A CA 1
ATOM 598 C C . ARG A 1 80 ? 9.950 -0.626 -4.023 1.00 94.62 80 ARG A C 1
ATOM 600 O O . ARG A 1 80 ? 10.847 -0.895 -4.807 1.00 94.62 80 ARG A O 1
ATOM 607 N N . LEU A 1 81 ? 8.870 0.068 -4.371 1.00 95.88 81 LEU A N 1
ATOM 608 C CA . LEU A 1 81 ? 8.564 0.457 -5.743 1.00 95.88 81 LEU A CA 1
ATOM 609 C C . LEU A 1 81 ? 8.994 1.889 -6.067 1.00 95.88 81 LEU A C 1
ATOM 611 O O . LEU A 1 81 ? 8.727 2.379 -7.162 1.00 95.88 81 LEU A O 1
ATOM 615 N N . HIS A 1 82 ? 9.665 2.570 -5.137 1.00 95.75 82 HIS A N 1
ATOM 616 C CA . HIS A 1 82 ? 10.065 3.959 -5.316 1.00 95.75 82 HIS A CA 1
ATOM 617 C C . HIS A 1 82 ? 11.018 4.144 -6.501 1.00 95.75 82 HIS A C 1
ATOM 619 O O . HIS A 1 82 ? 10.801 5.016 -7.340 1.00 95.75 82 HIS A O 1
ATOM 625 N N . ARG A 1 83 ? 12.043 3.288 -6.607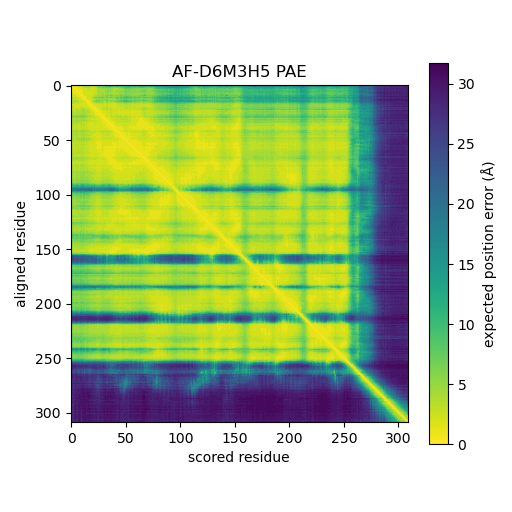 1.00 95.31 83 ARG A N 1
ATOM 626 C CA . ARG A 1 83 ? 12.997 3.337 -7.725 1.00 95.31 83 ARG A CA 1
ATOM 627 C C . ARG A 1 83 ? 12.316 3.014 -9.057 1.00 95.31 83 ARG A C 1
ATOM 629 O O . ARG A 1 83 ? 12.626 3.656 -10.054 1.00 95.31 83 ARG A O 1
ATOM 636 N N . THR A 1 84 ? 11.359 2.084 -9.062 1.00 95.25 84 THR A N 1
ATOM 637 C CA . THR A 1 84 ? 10.542 1.748 -10.240 1.00 95.25 84 THR A CA 1
ATOM 638 C C . THR A 1 84 ? 9.714 2.943 -10.708 1.00 95.25 84 THR A C 1
ATOM 640 O O . THR A 1 84 ? 9.749 3.282 -11.888 1.00 95.25 84 THR A O 1
ATOM 643 N N . LEU A 1 85 ? 9.037 3.638 -9.787 1.00 95.44 85 LEU A N 1
ATOM 644 C CA . LEU A 1 85 ? 8.288 4.855 -10.105 1.00 95.44 85 LEU A CA 1
ATOM 645 C C . LEU A 1 85 ? 9.208 5.951 -10.659 1.00 95.44 85 LEU A C 1
ATOM 647 O O . LEU A 1 85 ? 8.898 6.548 -11.687 1.00 95.44 85 LEU A O 1
ATOM 651 N N . ALA A 1 86 ? 10.348 6.195 -10.005 1.00 95.50 86 ALA A N 1
ATOM 652 C CA . ALA A 1 86 ? 11.322 7.184 -10.459 1.00 95.50 86 ALA A CA 1
ATOM 653 C C . ALA A 1 86 ? 11.836 6.865 -11.874 1.00 95.50 86 ALA A C 1
ATOM 655 O O . ALA A 1 86 ? 11.875 7.751 -12.723 1.00 95.50 86 ALA A O 1
ATOM 656 N N . ALA A 1 87 ? 12.154 5.598 -12.159 1.00 93.88 87 ALA A N 1
ATOM 657 C CA . ALA A 1 87 ? 12.564 5.160 -13.491 1.00 93.88 87 ALA A CA 1
ATOM 658 C C . ALA A 1 87 ? 11.471 5.371 -14.545 1.00 93.88 87 ALA A C 1
ATOM 660 O O . ALA A 1 87 ? 11.770 5.863 -15.629 1.00 93.88 87 ALA A O 1
ATOM 661 N N . ALA A 1 88 ? 10.213 5.054 -14.233 1.00 93.12 88 ALA A N 1
ATOM 662 C CA . ALA A 1 88 ? 9.100 5.253 -15.158 1.00 93.12 88 ALA A CA 1
ATOM 663 C C . ALA A 1 88 ? 8.862 6.738 -15.483 1.00 93.12 88 ALA A C 1
ATOM 665 O O . ALA A 1 88 ? 8.648 7.090 -16.642 1.00 93.12 88 ALA A O 1
ATOM 666 N N . VAL A 1 89 ? 8.934 7.614 -14.475 1.00 94.06 89 VAL A N 1
ATOM 667 C CA . VAL A 1 89 ? 8.754 9.064 -14.649 1.00 94.06 89 VAL A CA 1
ATOM 668 C C . VAL A 1 89 ? 9.900 9.674 -15.454 1.00 94.06 89 VAL A C 1
ATOM 670 O O . VAL A 1 89 ? 9.652 10.401 -16.416 1.00 94.06 89 VAL A O 1
ATOM 673 N N . GLU A 1 90 ? 11.148 9.379 -15.087 1.00 94.31 90 GLU A N 1
ATOM 674 C CA . GLU A 1 90 ? 12.316 9.976 -15.741 1.00 94.31 90 GLU A CA 1
ATOM 675 C C . GLU A 1 90 ? 12.545 9.404 -17.147 1.00 94.31 90 GLU A C 1
ATOM 677 O O . GLU A 1 90 ? 12.936 10.143 -18.045 1.00 94.31 90 GLU A O 1
ATOM 682 N N . ALA A 1 91 ? 12.184 8.142 -17.410 1.00 91.06 91 ALA A N 1
ATOM 683 C CA . ALA A 1 91 ? 12.251 7.573 -18.760 1.00 91.06 91 ALA A CA 1
ATOM 684 C C . ALA A 1 91 ? 11.321 8.282 -19.761 1.00 91.06 91 ALA A C 1
ATOM 686 O O . ALA A 1 91 ? 11.563 8.218 -20.962 1.00 91.06 91 ALA A O 1
ATOM 687 N N . GLY A 1 92 ? 10.267 8.958 -19.290 1.00 87.56 92 GLY A N 1
ATOM 688 C CA . GLY A 1 92 ? 9.424 9.815 -20.130 1.00 87.56 92 GLY A CA 1
ATOM 689 C C . GLY A 1 92 ? 10.006 11.212 -20.387 1.00 87.56 92 GLY A C 1
ATOM 690 O O . GLY A 1 92 ? 9.457 11.955 -21.195 1.00 87.56 92 GLY A O 1
ATOM 691 N N . ARG A 1 93 ? 11.083 11.589 -19.686 1.00 88.12 93 ARG A N 1
ATOM 692 C CA . ARG A 1 93 ? 11.717 12.920 -19.725 1.00 88.12 93 ARG A CA 1
ATOM 693 C C . ARG A 1 93 ? 13.125 12.901 -20.314 1.00 88.12 93 ARG A C 1
ATOM 695 O O . ARG A 1 93 ? 13.606 13.941 -20.756 1.00 88.12 93 ARG A O 1
ATOM 702 N N . THR A 1 94 ? 13.791 11.751 -20.292 1.00 84.06 94 THR A N 1
ATOM 703 C CA . THR A 1 94 ? 15.139 11.558 -20.831 1.00 84.06 94 THR A CA 1
ATOM 704 C C . THR A 1 94 ? 15.075 10.907 -22.217 1.00 84.06 94 THR A C 1
ATOM 706 O O . THR A 1 94 ? 14.273 9.991 -22.411 1.00 84.06 94 THR A O 1
ATOM 709 N N . PRO A 1 95 ? 15.910 11.338 -23.183 1.00 81.19 95 PRO A N 1
ATOM 710 C CA . PRO A 1 95 ? 16.089 10.629 -24.449 1.00 81.19 95 PRO A CA 1
ATOM 711 C C . PRO A 1 95 ? 16.407 9.141 -24.242 1.00 81.19 95 PRO A C 1
ATOM 713 O O . PRO A 1 95 ? 17.110 8.768 -23.304 1.00 81.19 95 PRO A O 1
ATOM 716 N N . ALA A 1 96 ? 15.866 8.278 -25.105 1.00 74.81 96 ALA A N 1
ATOM 717 C CA . ALA A 1 96 ? 15.914 6.825 -24.919 1.00 74.81 96 ALA A CA 1
ATOM 718 C C . ALA A 1 96 ? 17.328 6.217 -25.031 1.00 74.81 96 ALA A C 1
ATOM 720 O O . ALA A 1 96 ? 17.543 5.095 -24.573 1.00 74.81 96 ALA A O 1
ATOM 721 N N . ASP A 1 97 ? 18.265 6.937 -25.642 1.00 80.19 97 ASP A N 1
ATOM 722 C CA . ASP A 1 97 ? 19.656 6.556 -25.880 1.00 80.19 97 ASP A CA 1
ATOM 723 C C . ASP A 1 97 ? 20.624 7.011 -24.773 1.00 80.19 97 ASP A C 1
ATOM 725 O O . ASP A 1 97 ? 21.734 6.488 -24.687 1.00 80.19 97 ASP A O 1
ATOM 729 N N . ASP A 1 98 ? 20.203 7.902 -23.868 1.00 87.94 98 ASP A N 1
ATOM 730 C CA . ASP A 1 98 ? 21.050 8.416 -22.785 1.00 87.94 98 ASP A CA 1
ATOM 731 C C . ASP A 1 98 ? 20.774 7.718 -21.442 1.00 87.94 98 ASP A C 1
ATOM 733 O O . ASP A 1 98 ? 20.157 8.236 -20.501 1.00 87.94 98 ASP A O 1
ATOM 737 N N . LYS A 1 99 ? 21.249 6.475 -21.358 1.00 88.25 99 LYS A N 1
ATOM 738 C CA . LYS A 1 99 ? 21.087 5.616 -20.180 1.00 88.25 99 LYS A CA 1
ATOM 739 C C . LYS A 1 99 ? 21.765 6.180 -18.926 1.00 88.25 99 LYS A C 1
ATOM 741 O O . LYS A 1 99 ? 21.272 5.984 -17.811 1.00 88.25 99 LYS A O 1
ATOM 746 N N . GLU A 1 100 ? 22.904 6.844 -19.084 1.00 90.19 100 GLU A N 1
ATOM 747 C CA . GLU A 1 100 ? 23.670 7.403 -17.969 1.00 90.19 100 GLU A CA 1
ATOM 748 C C . GLU A 1 100 ? 22.969 8.624 -17.377 1.00 90.19 100 GLU A C 1
ATOM 750 O O . GLU A 1 100 ? 22.818 8.697 -16.151 1.00 90.19 100 GLU A O 1
ATOM 755 N N . ALA A 1 101 ? 22.446 9.520 -18.221 1.00 91.06 101 ALA A N 1
ATOM 756 C CA . ALA A 1 101 ? 21.623 10.630 -17.759 1.00 91.06 101 ALA A CA 1
ATOM 757 C C . ALA A 1 101 ? 20.349 10.141 -17.067 1.00 91.06 101 ALA A C 1
ATOM 759 O O . ALA A 1 101 ? 20.008 10.665 -16.001 1.00 91.06 101 ALA A O 1
ATOM 760 N N . LEU A 1 102 ? 19.685 9.110 -17.610 1.00 91.06 102 LEU A N 1
ATOM 761 C CA . LEU A 1 102 ? 18.499 8.524 -16.982 1.00 91.06 102 LEU A CA 1
ATOM 762 C C . LEU A 1 102 ? 18.837 7.945 -15.602 1.00 91.06 102 LEU A C 1
ATOM 764 O O . LEU A 1 102 ? 18.140 8.230 -14.628 1.00 91.06 102 LEU A O 1
ATOM 768 N N . ARG A 1 103 ? 19.937 7.191 -15.473 1.00 93.00 103 ARG A N 1
ATOM 769 C CA . ARG A 1 103 ? 20.379 6.642 -14.178 1.00 93.00 103 ARG A CA 1
ATOM 770 C C . ARG A 1 103 ? 20.643 7.750 -13.165 1.00 93.00 103 ARG A C 1
ATOM 772 O O . ARG A 1 103 ? 20.138 7.687 -12.045 1.00 93.00 103 ARG A O 1
ATOM 779 N N . ALA A 1 104 ? 21.363 8.793 -13.573 1.00 93.38 104 ALA A N 1
ATOM 780 C CA . ALA A 1 104 ? 21.638 9.935 -12.715 1.00 93.38 104 ALA A CA 1
ATOM 781 C C . ALA A 1 104 ? 20.351 10.679 -12.309 1.00 93.38 104 ALA A C 1
ATOM 783 O O . ALA A 1 104 ? 20.239 11.132 -11.170 1.00 93.38 104 ALA A O 1
ATOM 784 N N . ALA A 1 105 ? 19.372 10.807 -13.210 1.00 93.94 105 ALA A N 1
ATOM 785 C CA . ALA A 1 105 ? 18.077 11.414 -12.912 1.00 93.94 105 ALA A CA 1
ATOM 786 C C . ALA A 1 105 ? 17.278 10.594 -11.890 1.00 93.94 105 ALA A C 1
ATOM 788 O O . ALA A 1 105 ? 16.805 11.156 -10.901 1.00 93.94 105 ALA A O 1
ATOM 789 N N . VAL A 1 106 ? 17.214 9.272 -12.068 1.00 95.06 106 VAL A N 1
ATOM 790 C CA . VAL A 1 106 ? 16.558 8.351 -11.129 1.00 95.06 106 VAL A CA 1
ATOM 791 C C . VAL A 1 106 ? 17.216 8.395 -9.754 1.00 95.06 106 VAL A C 1
ATOM 793 O O . VAL A 1 106 ? 16.518 8.529 -8.750 1.00 95.06 106 VAL A O 1
ATOM 796 N N . ASP A 1 107 ? 18.546 8.331 -9.682 1.00 95.31 107 ASP A N 1
ATOM 797 C CA . ASP A 1 107 ? 19.265 8.369 -8.406 1.00 95.31 107 ASP A CA 1
ATOM 798 C C . ASP A 1 107 ? 19.046 9.699 -7.669 1.00 95.31 107 ASP A C 1
ATOM 800 O O . ASP A 1 107 ? 18.831 9.703 -6.453 1.00 95.31 107 ASP A O 1
ATOM 804 N N . ARG A 1 108 ? 19.016 10.829 -8.395 1.00 96.31 108 ARG A N 1
ATOM 805 C CA . ARG A 1 108 ? 18.656 12.136 -7.821 1.00 96.31 108 ARG A CA 1
ATOM 806 C C . ARG A 1 108 ? 17.221 12.154 -7.306 1.00 96.31 108 ARG A C 1
ATOM 808 O O . ARG A 1 108 ? 17.008 12.584 -6.175 1.00 96.31 108 ARG A O 1
ATOM 815 N N . ALA A 1 109 ? 16.260 11.679 -8.100 1.00 95.69 109 ALA A N 1
ATOM 816 C CA . ALA A 1 109 ? 14.852 11.632 -7.714 1.00 95.69 109 ALA A CA 1
ATOM 817 C C . ALA A 1 109 ? 14.658 10.801 -6.438 1.00 95.69 109 ALA A C 1
ATOM 819 O O . ALA A 1 109 ? 14.037 11.264 -5.484 1.00 95.69 109 ALA A O 1
ATOM 820 N N . VAL A 1 110 ? 15.288 9.624 -6.374 1.00 96.25 110 VAL A N 1
ATOM 821 C CA . VAL A 1 110 ? 15.239 8.758 -5.192 1.00 96.25 110 VAL A CA 1
ATOM 822 C C . VAL A 1 110 ? 15.875 9.424 -3.971 1.00 96.25 110 VAL A C 1
ATOM 824 O O . VAL A 1 110 ? 15.346 9.316 -2.866 1.00 96.25 110 VAL A O 1
ATOM 827 N N . ALA A 1 111 ? 17.005 10.113 -4.145 1.00 96.19 111 ALA A N 1
ATOM 828 C CA . ALA A 1 111 ? 17.709 10.768 -3.046 1.00 96.19 111 ALA A CA 1
ATOM 829 C C . ALA A 1 111 ? 16.963 11.991 -2.483 1.00 96.19 111 ALA A C 1
ATOM 831 O O . ALA A 1 111 ? 17.120 12.305 -1.300 1.00 96.19 111 ALA A O 1
ATOM 832 N N . TRP A 1 112 ? 16.195 12.688 -3.325 1.00 96.00 112 TRP A N 1
ATOM 833 C CA . TRP A 1 112 ? 15.506 13.940 -2.990 1.00 96.00 112 TRP A CA 1
ATOM 834 C C . TRP A 1 112 ? 14.060 13.746 -2.533 1.00 96.00 112 TRP A C 1
ATOM 836 O O . TRP A 1 112 ? 13.393 14.728 -2.204 1.00 96.00 112 TRP A O 1
ATOM 846 N N . GLU A 1 113 ? 13.586 12.504 -2.482 1.00 96.00 113 GLU A N 1
ATOM 847 C CA . GLU A 1 113 ? 12.272 12.181 -1.948 1.00 96.00 113 GLU A CA 1
ATOM 848 C C . GLU A 1 113 ? 12.134 12.683 -0.504 1.00 96.00 113 GLU A C 1
ATOM 850 O O . GLU A 1 113 ? 12.937 12.372 0.381 1.00 96.00 113 GLU A O 1
ATOM 855 N N . GLY A 1 114 ? 11.130 13.532 -0.300 1.00 94.81 114 GLY A N 1
ATOM 856 C CA . GLY A 1 114 ? 10.897 14.249 0.948 1.00 94.81 114 GLY A CA 1
ATOM 857 C C . GLY A 1 114 ? 9.749 13.679 1.770 1.00 94.81 114 GLY A C 1
ATOM 858 O O . GLY A 1 114 ? 9.601 14.057 2.933 1.00 94.81 114 GLY A O 1
ATOM 859 N N . GLU A 1 115 ? 8.940 12.804 1.179 1.00 96.56 115 GLU A N 1
ATOM 860 C CA . GLU A 1 115 ? 7.833 12.141 1.848 1.00 96.56 115 GLU A CA 1
ATOM 861 C C . GLU A 1 115 ? 8.264 10.815 2.490 1.00 96.56 115 GLU A C 1
ATOM 863 O O . GLU A 1 115 ? 9.264 10.192 2.129 1.00 96.56 115 GLU A O 1
ATOM 868 N N . LEU A 1 116 ? 7.479 10.357 3.464 1.00 97.75 116 LEU A N 1
ATOM 869 C CA . LEU A 1 116 ? 7.667 9.057 4.092 1.00 97.75 116 LEU A CA 1
ATOM 870 C C . LEU A 1 116 ? 7.107 7.938 3.204 1.00 97.75 116 LEU A C 1
ATOM 872 O O . LEU A 1 116 ? 5.899 7.851 2.977 1.00 97.75 116 LEU A O 1
ATOM 876 N N . LEU A 1 117 ? 7.989 7.039 2.771 1.00 98.00 117 LEU A N 1
ATOM 877 C CA . LEU A 1 117 ? 7.636 5.785 2.113 1.00 98.00 117 LEU A CA 1
ATOM 878 C C . LEU A 1 117 ? 7.869 4.626 3.077 1.00 98.00 117 LEU A C 1
ATOM 880 O O . LEU A 1 117 ? 8.864 4.601 3.806 1.00 98.00 117 LEU A O 1
ATOM 884 N N . LEU A 1 118 ? 6.964 3.652 3.065 1.00 97.75 118 LEU A N 1
ATOM 885 C CA . LEU A 1 118 ? 7.029 2.503 3.959 1.00 97.75 118 LEU A CA 1
ATOM 886 C C . LEU A 1 118 ? 7.047 1.214 3.159 1.00 97.75 118 LEU A C 1
ATOM 888 O O . LEU A 1 118 ? 6.336 1.041 2.168 1.00 97.75 118 LEU A O 1
ATOM 892 N N . ASP A 1 119 ? 7.899 0.306 3.609 1.00 96.56 119 ASP A N 1
ATOM 893 C CA . ASP A 1 119 ? 7.858 -1.072 3.167 1.00 96.56 119 ASP A CA 1
ATOM 894 C C . ASP A 1 119 ? 6.612 -1.746 3.774 1.00 96.56 119 ASP A C 1
ATOM 896 O O . ASP A 1 119 ? 6.362 -1.568 4.969 1.00 96.56 119 ASP A O 1
ATOM 900 N N . PRO A 1 120 ? 5.823 -2.533 3.021 1.00 95.62 120 PRO A N 1
ATOM 901 C CA . PRO A 1 120 ? 4.739 -3.336 3.583 1.00 95.62 120 PRO A CA 1
ATOM 902 C C . PRO A 1 120 ? 5.125 -4.124 4.848 1.00 95.62 120 PRO A C 1
ATOM 904 O O . PRO A 1 120 ? 4.324 -4.221 5.780 1.00 95.62 120 PRO A O 1
ATOM 907 N N . ASP A 1 121 ? 6.357 -4.628 4.922 1.00 92.81 121 ASP A N 1
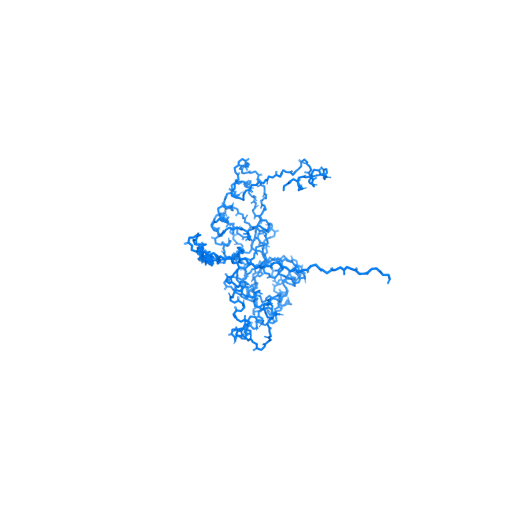ATOM 908 C CA . ASP A 1 121 ? 6.833 -5.435 6.043 1.00 92.81 121 ASP A CA 1
ATOM 909 C C . ASP A 1 121 ? 7.069 -4.614 7.320 1.00 92.81 121 ASP A C 1
ATOM 911 O O . ASP A 1 121 ? 7.056 -5.191 8.404 1.00 92.81 121 ASP A O 1
ATOM 915 N N . TYR A 1 122 ? 7.152 -3.277 7.242 1.00 95.75 122 TYR A N 1
ATOM 916 C CA . TYR A 1 122 ? 7.114 -2.410 8.430 1.00 95.75 122 TYR A CA 1
ATOM 917 C C . TYR A 1 122 ? 5.850 -2.668 9.262 1.00 95.75 122 TYR A C 1
ATOM 919 O O . TYR A 1 122 ? 5.928 -2.834 10.476 1.00 95.75 122 TYR A O 1
ATOM 927 N N . PHE A 1 123 ? 4.685 -2.762 8.611 1.00 95.50 123 PHE A N 1
ATOM 928 C CA . PHE A 1 123 ? 3.422 -3.029 9.304 1.00 95.50 123 PHE A CA 1
ATOM 929 C C . PHE A 1 123 ? 3.286 -4.494 9.710 1.00 95.50 123 PHE A C 1
ATOM 931 O O . PHE A 1 123 ? 2.712 -4.784 10.755 1.00 95.50 123 PHE A O 1
ATOM 938 N N . ALA A 1 124 ? 3.804 -5.420 8.898 1.00 90.69 124 ALA A N 1
ATOM 939 C CA . ALA A 1 124 ? 3.785 -6.844 9.229 1.00 90.69 124 ALA A CA 1
ATOM 940 C C . ALA A 1 124 ? 4.641 -7.166 10.467 1.00 90.69 124 ALA A C 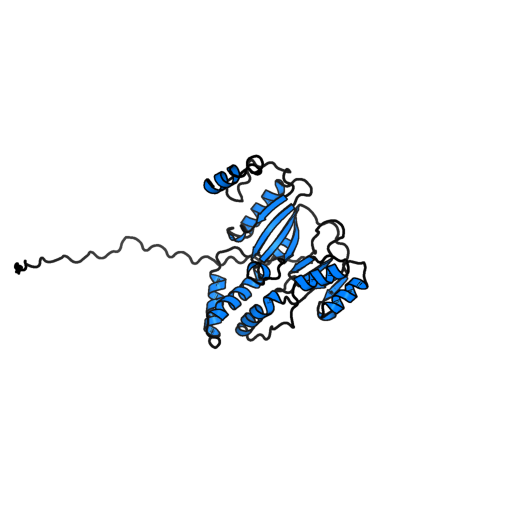1
ATOM 942 O O . ALA A 1 124 ? 4.305 -8.082 11.212 1.00 90.69 124 ALA A O 1
ATOM 943 N N . ALA A 1 125 ? 5.720 -6.408 10.684 1.00 91.81 125 ALA A N 1
ATOM 944 C CA . ALA A 1 125 ? 6.623 -6.534 11.824 1.00 91.81 125 ALA A CA 1
ATOM 945 C C . ALA A 1 125 ? 6.262 -5.613 13.006 1.00 91.81 125 ALA A C 1
ATOM 947 O O . ALA A 1 125 ? 7.027 -5.534 13.966 1.00 91.81 125 ALA A O 1
ATOM 948 N N . LEU A 1 126 ? 5.143 -4.883 12.944 1.00 92.75 126 LEU A N 1
ATOM 949 C CA . LEU A 1 126 ? 4.761 -3.945 13.994 1.00 92.75 126 LEU A CA 1
ATOM 950 C C . LEU A 1 126 ? 4.176 -4.689 15.204 1.00 92.75 126 LEU A C 1
ATOM 952 O O . LEU A 1 126 ? 3.027 -5.133 15.187 1.00 92.75 126 LEU A O 1
ATOM 956 N N . ASP A 1 127 ? 4.966 -4.782 16.273 1.00 90.88 127 ASP A N 1
ATOM 957 C CA . ASP A 1 127 ? 4.577 -5.474 17.503 1.00 90.88 127 ASP A CA 1
ATOM 958 C C . ASP A 1 127 ? 3.281 -4.928 18.116 1.00 90.88 127 ASP A C 1
ATOM 960 O O . ASP A 1 127 ? 3.039 -3.717 18.160 1.00 90.88 127 ASP A O 1
ATOM 964 N N . GLY A 1 128 ? 2.466 -5.841 18.650 1.00 91.31 128 GLY A N 1
ATOM 965 C CA . GLY A 1 128 ? 1.183 -5.519 19.277 1.00 91.31 128 GLY A CA 1
ATOM 966 C C . GLY A 1 128 ? 0.030 -5.328 18.291 1.00 91.31 128 GLY A C 1
ATOM 967 O O . GLY A 1 128 ? -1.091 -5.069 18.731 1.00 91.31 128 GLY A O 1
ATOM 968 N N . PHE A 1 129 ? 0.272 -5.495 16.986 1.00 92.75 129 PHE A N 1
ATOM 969 C CA . PHE A 1 129 ? -0.755 -5.407 15.956 1.00 92.75 129 PHE A CA 1
ATOM 970 C C . PHE A 1 129 ? -0.778 -6.625 15.039 1.00 92.75 129 PHE A C 1
ATOM 972 O O . PHE A 1 129 ? 0.242 -7.193 14.665 1.00 92.75 129 PHE A O 1
ATOM 979 N N . THR A 1 130 ? -1.979 -6.964 14.583 1.00 91.94 130 THR A N 1
ATOM 980 C CA . THR A 1 130 ? -2.179 -7.780 13.387 1.00 91.94 130 THR A CA 1
ATOM 981 C C . THR A 1 130 ? -2.433 -6.862 12.198 1.00 91.94 130 THR A C 1
ATOM 983 O O . THR A 1 130 ? -3.424 -6.126 12.193 1.00 91.94 130 THR A O 1
ATOM 986 N N . ALA A 1 131 ? -1.574 -6.929 11.180 1.00 92.50 131 ALA A N 1
ATOM 987 C CA . ALA A 1 131 ? -1.696 -6.121 9.970 1.00 92.50 131 ALA A CA 1
ATOM 988 C C . ALA A 1 131 ? -2.438 -6.845 8.834 1.00 92.50 131 ALA A C 1
ATOM 990 O O . ALA A 1 131 ? -2.182 -8.009 8.518 1.00 92.50 131 ALA A O 1
ATOM 991 N N . ASP A 1 132 ? -3.347 -6.122 8.186 1.00 92.62 132 ASP A N 1
ATOM 992 C CA . ASP A 1 132 ? -4.025 -6.489 6.944 1.00 92.62 132 ASP A CA 1
ATOM 993 C C . ASP A 1 132 ? -3.622 -5.519 5.843 1.00 92.62 132 ASP A C 1
ATOM 995 O O . ASP A 1 132 ? -4.180 -4.432 5.728 1.00 92.62 132 ASP A O 1
ATOM 999 N N . ILE A 1 133 ? -2.611 -5.906 5.072 1.00 94.50 133 ILE A N 1
ATOM 1000 C CA . ILE A 1 133 ? -2.010 -5.075 4.032 1.00 94.50 133 ILE A CA 1
ATOM 1001 C C . ILE A 1 133 ? -2.651 -5.431 2.698 1.00 94.50 133 ILE A C 1
ATOM 1003 O O . ILE A 1 133 ? -2.566 -6.585 2.269 1.00 94.50 133 ILE A O 1
ATOM 1007 N N . ARG A 1 134 ? -3.240 -4.449 2.019 1.00 95.12 134 ARG A N 1
ATOM 1008 C CA . ARG A 1 134 ? -4.017 -4.663 0.797 1.00 95.12 134 ARG A CA 1
ATOM 1009 C C . ARG A 1 134 ? -3.559 -3.766 -0.335 1.00 95.12 134 ARG A C 1
ATOM 1011 O O . ARG A 1 134 ? -3.355 -2.569 -0.142 1.00 95.12 134 ARG A O 1
ATOM 1018 N N . LEU A 1 135 ? -3.459 -4.345 -1.527 1.00 95.56 135 LEU A N 1
ATOM 1019 C CA . LEU A 1 135 ? -3.328 -3.562 -2.752 1.00 95.56 135 LEU A CA 1
ATOM 1020 C C . LEU A 1 135 ? -4.569 -2.684 -2.947 1.00 95.56 135 LEU A C 1
ATOM 1022 O O . LEU A 1 135 ? -5.689 -3.083 -2.616 1.00 95.56 135 LEU A O 1
ATOM 1026 N N . LYS A 1 136 ? -4.369 -1.508 -3.544 1.00 94.38 136 LYS A N 1
ATOM 1027 C CA . LYS A 1 136 ? -5.470 -0.671 -4.019 1.00 94.38 136 LYS A CA 1
ATOM 1028 C C . LYS A 1 136 ? -6.221 -1.397 -5.132 1.00 94.38 136 LYS A C 1
ATOM 1030 O O . LYS A 1 136 ? -5.611 -1.970 -6.037 1.00 94.38 136 LYS A O 1
ATOM 1035 N N . ARG A 1 137 ? -7.548 -1.354 -5.078 1.00 93.38 137 ARG A N 1
ATOM 1036 C CA . ARG A 1 137 ? -8.398 -1.791 -6.188 1.00 93.38 137 ARG A CA 1
ATOM 1037 C C . ARG A 1 137 ? -8.555 -0.676 -7.214 1.00 93.38 137 ARG A C 1
ATOM 1039 O O . ARG A 1 137 ? -8.492 0.498 -6.854 1.00 93.38 137 ARG A O 1
ATOM 1046 N N . GLY A 1 138 ? -8.789 -1.043 -8.467 1.00 91.38 138 GLY A N 1
ATOM 1047 C CA . GLY A 1 138 ? -9.055 -0.095 -9.545 1.00 91.38 138 GLY A CA 1
ATOM 1048 C C . GLY A 1 138 ? -8.561 -0.577 -10.903 1.00 91.38 138 GLY A C 1
ATOM 1049 O O . GLY A 1 138 ? -7.504 -1.190 -11.002 1.00 91.38 138 GLY A O 1
ATOM 1050 N N . THR A 1 139 ? -9.334 -0.251 -11.939 1.00 88.06 139 THR A N 1
ATOM 1051 C CA . THR A 1 139 ? -9.043 -0.552 -13.352 1.00 88.06 139 THR A CA 1
ATOM 1052 C C . THR A 1 139 ? -8.252 0.556 -14.050 1.00 88.06 139 THR A C 1
ATOM 1054 O O . THR A 1 139 ? -7.676 0.348 -15.111 1.00 88.06 139 THR A O 1
ATOM 1057 N N . HIS A 1 140 ? -8.211 1.755 -13.461 1.00 89.56 140 HIS A N 1
ATOM 1058 C CA . HIS A 1 140 ? -7.427 2.873 -13.975 1.00 89.56 140 HIS A CA 1
ATOM 1059 C C . HIS A 1 140 ? -6.035 2.847 -13.354 1.00 89.56 140 HIS A C 1
ATOM 1061 O O . HIS A 1 140 ? -5.876 3.117 -12.166 1.00 89.56 140 HIS A O 1
ATOM 1067 N N . HIS A 1 141 ? -5.025 2.541 -14.164 1.00 91.19 141 HIS A N 1
ATOM 1068 C CA . HIS A 1 141 ? -3.655 2.361 -13.697 1.00 91.19 141 HIS A CA 1
ATOM 1069 C C . HIS A 1 141 ? -2.909 3.689 -13.612 1.00 91.19 141 HIS A C 1
ATOM 1071 O O . HIS A 1 141 ? -2.275 4.118 -14.572 1.00 91.19 141 HIS A O 1
ATOM 1077 N N . ASN A 1 142 ? -2.942 4.298 -12.434 1.00 91.50 142 ASN A N 1
ATOM 1078 C CA . ASN A 1 142 ? -2.191 5.501 -12.076 1.00 91.50 142 ASN A CA 1
ATOM 1079 C C . ASN A 1 142 ? -1.269 5.250 -10.871 1.00 91.50 142 ASN A C 1
ATOM 1081 O O . ASN A 1 142 ? -1.226 4.139 -10.334 1.00 91.50 142 ASN A O 1
ATOM 1085 N N . GLU A 1 143 ? -0.575 6.295 -10.410 1.00 90.56 143 GLU A N 1
ATOM 1086 C CA . GLU A 1 143 ? 0.322 6.205 -9.255 1.00 90.56 143 GLU A CA 1
ATOM 1087 C C . GLU A 1 143 ? -0.365 5.594 -8.017 1.00 90.56 143 GLU A C 1
ATOM 1089 O O . GLU A 1 143 ? 0.176 4.676 -7.399 1.00 90.56 143 GLU A O 1
ATOM 1094 N N . LEU A 1 144 ? -1.588 6.039 -7.698 1.00 91.25 144 LEU A N 1
ATOM 1095 C CA . LEU A 1 144 ? -2.349 5.583 -6.529 1.00 91.25 144 LEU A CA 1
ATOM 1096 C C . LEU A 1 144 ? -2.610 4.074 -6.578 1.00 91.25 144 LEU A C 1
ATOM 1098 O O . LEU A 1 144 ? -2.405 3.368 -5.598 1.00 91.25 144 LEU A O 1
ATOM 1102 N N . THR A 1 145 ? -3.041 3.558 -7.727 1.00 92.06 145 THR A N 1
ATOM 1103 C CA . THR A 1 145 ? -3.384 2.130 -7.884 1.00 92.06 145 THR A CA 1
ATOM 1104 C C . THR A 1 145 ? -2.178 1.199 -8.033 1.00 92.06 145 THR A C 1
ATOM 1106 O O . THR A 1 145 ? -2.293 0.001 -7.761 1.00 92.06 145 THR A O 1
ATOM 1109 N N . ARG A 1 146 ? -1.035 1.734 -8.485 1.00 94.69 146 ARG A N 1
ATOM 1110 C CA . ARG A 1 146 ? 0.193 0.975 -8.770 1.00 94.69 146 ARG A CA 1
ATOM 1111 C C . ARG A 1 146 ? 1.162 0.942 -7.595 1.00 94.69 146 ARG A C 1
ATOM 1113 O O . ARG A 1 146 ? 1.769 -0.091 -7.346 1.00 94.69 146 ARG A O 1
ATOM 1120 N N . TYR A 1 147 ? 1.317 2.061 -6.891 1.00 96.25 147 TYR A N 1
ATOM 1121 C CA . TYR A 1 147 ? 2.433 2.284 -5.965 1.00 96.25 147 TYR A CA 1
ATOM 1122 C C . TYR A 1 147 ? 1.997 2.499 -4.520 1.00 96.25 147 TYR A C 1
ATOM 1124 O O . TYR A 1 147 ? 2.846 2.694 -3.646 1.00 96.25 147 TYR A O 1
ATOM 1132 N N . ARG A 1 148 ? 0.688 2.467 -4.248 1.00 96.69 148 ARG A N 1
ATOM 1133 C CA . ARG A 1 148 ? 0.146 2.685 -2.907 1.00 96.69 148 ARG A CA 1
ATOM 1134 C C . ARG A 1 148 ? -0.663 1.500 -2.413 1.00 96.69 148 ARG A C 1
ATOM 1136 O O . ARG A 1 148 ? -1.126 0.655 -3.182 1.00 96.69 148 ARG A O 1
ATOM 1143 N N . TYR A 1 149 ? -0.796 1.420 -1.099 1.00 97.50 149 TYR A N 1
ATOM 1144 C CA . TYR A 1 149 ? -1.510 0.346 -0.428 1.00 97.50 149 TYR A CA 1
ATOM 1145 C C . TYR A 1 149 ? -2.191 0.839 0.840 1.00 97.50 149 TYR A C 1
ATOM 1147 O O . TYR A 1 149 ? -1.871 1.903 1.366 1.00 97.50 149 TYR A O 1
ATOM 1155 N N . ASP A 1 150 ? -3.140 0.041 1.312 1.00 97.81 150 ASP A N 1
ATOM 1156 C CA . ASP A 1 150 ? -3.880 0.310 2.537 1.00 97.81 150 ASP A CA 1
ATOM 1157 C C . ASP A 1 150 ? -3.556 -0.751 3.587 1.00 97.81 150 ASP A C 1
ATOM 1159 O O . ASP A 1 150 ? -3.271 -1.909 3.261 1.00 97.81 150 ASP A O 1
ATOM 1163 N N . VAL A 1 151 ? -3.615 -0.362 4.858 1.00 97.69 151 VAL A N 1
ATOM 1164 C CA . VAL A 1 151 ? -3.361 -1.246 5.995 1.00 97.69 151 VAL A CA 1
ATOM 1165 C C . VAL A 1 151 ? -4.495 -1.133 6.999 1.00 97.69 151 VAL A C 1
ATOM 1167 O O . VAL A 1 151 ? -4.859 -0.035 7.408 1.00 97.69 151 VAL A O 1
ATOM 1170 N N . VAL A 1 152 ? -5.025 -2.268 7.451 1.00 97.06 152 VAL A N 1
ATOM 1171 C CA . VAL A 1 152 ? -5.852 -2.323 8.664 1.00 97.06 152 VAL A CA 1
ATOM 1172 C C . VAL A 1 152 ? -5.042 -2.963 9.782 1.00 97.06 152 VAL A C 1
ATOM 1174 O O . VAL A 1 152 ? -4.676 -4.134 9.689 1.00 97.06 152 VAL A O 1
ATOM 1177 N N . LEU A 1 153 ? -4.780 -2.206 10.841 1.00 96.50 153 LEU A N 1
ATOM 1178 C CA . LEU A 1 153 ? -4.105 -2.659 12.050 1.00 96.50 153 LEU A CA 1
ATOM 1179 C C . LEU A 1 153 ? -5.142 -2.962 13.128 1.00 96.50 153 LEU A C 1
ATOM 1181 O O . LEU A 1 153 ? -6.013 -2.145 13.429 1.00 96.50 153 LEU A O 1
ATOM 1185 N N . ARG A 1 154 ? -5.041 -4.147 13.720 1.00 94.62 154 ARG A N 1
ATOM 1186 C CA . ARG A 1 154 ? -5.886 -4.568 14.842 1.00 94.62 154 ARG A CA 1
ATOM 1187 C C . ARG A 1 154 ? -5.007 -4.811 16.061 1.00 94.62 154 ARG A C 1
ATOM 1189 O O . ARG A 1 154 ? -4.089 -5.622 15.932 1.00 94.62 154 ARG A O 1
ATOM 1196 N N . PRO A 1 155 ? -5.246 -4.132 17.196 1.00 93.12 155 PRO A N 1
ATOM 1197 C CA . PRO A 1 155 ? -4.486 -4.375 18.414 1.00 93.12 155 PRO A CA 1
ATOM 1198 C C . PRO A 1 155 ? -4.620 -5.826 18.891 1.00 93.12 155 PRO A C 1
ATOM 1200 O O . PRO A 1 155 ? -5.688 -6.432 18.775 1.00 93.12 155 PRO A O 1
ATOM 1203 N N . GLY A 1 156 ? -3.541 -6.356 19.460 1.00 84.94 156 GLY A N 1
ATOM 1204 C CA . GLY A 1 156 ? -3.483 -7.697 20.033 1.00 84.94 156 GLY A CA 1
ATOM 1205 C C . GLY A 1 156 ? -2.980 -8.777 19.073 1.00 84.94 156 GLY A C 1
ATOM 1206 O O . GLY A 1 156 ? -2.635 -8.536 17.912 1.00 84.94 156 GLY A O 1
ATOM 1207 N N . THR A 1 157 ? -2.904 -9.998 19.600 1.00 67.06 157 THR A N 1
ATOM 1208 C CA . THR A 1 157 ? -2.346 -11.154 18.895 1.00 67.06 157 THR A CA 1
ATOM 1209 C C . THR A 1 157 ? -3.314 -11.670 17.838 1.00 67.06 157 THR A C 1
ATOM 1211 O O . THR A 1 157 ? -4.512 -11.831 18.090 1.00 67.06 157 THR A O 1
ATOM 1214 N N . ALA A 1 158 ? -2.788 -11.966 16.649 1.00 63.84 158 ALA A N 1
ATOM 1215 C CA . ALA A 1 158 ? -3.567 -12.570 15.581 1.00 63.84 158 ALA A CA 1
ATOM 1216 C C . ALA A 1 158 ? -4.180 -13.897 16.066 1.00 63.84 158 ALA A C 1
ATOM 1218 O O . ALA A 1 158 ? -3.462 -14.725 16.635 1.00 63.84 158 ALA A O 1
ATOM 1219 N N . PRO A 1 159 ? -5.479 -14.154 15.827 1.00 58.75 159 PRO A N 1
ATOM 1220 C CA . PRO A 1 159 ? -6.018 -15.488 16.029 1.00 58.75 159 PRO A CA 1
ATOM 1221 C C . PRO A 1 159 ? -5.290 -16.486 15.121 1.00 58.75 159 PRO A C 1
ATOM 1223 O O . PRO A 1 159 ? -4.819 -16.116 14.041 1.00 58.75 159 PRO A O 1
ATOM 1226 N N . ALA A 1 160 ? -5.233 -17.750 15.551 1.00 55.16 160 ALA A N 1
ATOM 1227 C CA . ALA A 1 160 ? -4.604 -18.828 14.796 1.00 55.16 160 ALA A CA 1
ATOM 1228 C C . ALA A 1 160 ? -5.045 -18.795 13.323 1.00 55.16 160 ALA A C 1
ATOM 1230 O O . ALA A 1 160 ? -6.237 -18.746 12.999 1.00 55.16 160 ALA A O 1
ATOM 1231 N N . THR A 1 161 ? -4.059 -18.760 12.430 1.00 62.75 161 THR A N 1
ATOM 1232 C CA . THR A 1 161 ? -4.295 -18.755 10.987 1.00 62.75 161 THR A CA 1
ATOM 1233 C C . THR A 1 161 ? -4.847 -20.114 10.578 1.00 62.75 161 THR A C 1
ATOM 1235 O O . THR A 1 161 ? -4.303 -21.140 10.978 1.00 62.75 161 THR A O 1
ATOM 1238 N N . VAL A 1 162 ? -5.902 -20.133 9.759 1.00 63.22 162 VAL A N 1
ATOM 1239 C CA . VAL A 1 162 ? -6.352 -21.378 9.124 1.00 63.22 162 VAL A CA 1
ATOM 1240 C C . VAL A 1 162 ? -5.248 -21.829 8.164 1.00 63.22 162 VAL A C 1
ATOM 1242 O O . VAL A 1 162 ? -4.893 -21.036 7.287 1.00 63.22 162 VAL A O 1
ATOM 1245 N N . PRO A 1 163 ? -4.696 -23.049 8.299 1.00 66.56 163 PRO A N 1
ATOM 1246 C CA . PRO A 1 163 ? -3.687 -23.550 7.378 1.00 66.56 163 PRO A CA 1
ATOM 1247 C C . PRO A 1 163 ? -4.196 -23.437 5.940 1.00 66.56 163 PRO A C 1
ATOM 1249 O O . PRO A 1 163 ? -5.216 -24.022 5.579 1.00 66.56 163 PRO A O 1
ATOM 1252 N N . ALA A 1 164 ? -3.506 -22.635 5.134 1.00 78.62 164 ALA A N 1
ATOM 1253 C CA . ALA A 1 164 ? -3.803 -22.470 3.722 1.00 78.62 164 ALA A CA 1
ATOM 1254 C C . ALA A 1 164 ? -2.741 -23.213 2.921 1.00 78.62 164 ALA A C 1
ATOM 1256 O O . ALA A 1 164 ? -1.542 -23.048 3.168 1.00 78.62 164 ALA A O 1
ATOM 1257 N N . GLN A 1 165 ? -3.168 -23.995 1.932 1.00 87.12 165 GLN A N 1
ATOM 1258 C CA . GLN A 1 165 ? -2.213 -24.526 0.969 1.00 87.12 165 GLN A CA 1
ATOM 1259 C C . GLN A 1 165 ? -1.583 -23.348 0.226 1.00 87.12 165 GLN A C 1
ATOM 1261 O O . GLN A 1 165 ? -2.291 -22.442 -0.218 1.00 87.12 165 GLN A O 1
ATOM 1266 N N . THR A 1 166 ? -0.259 -23.362 0.102 1.00 91.25 166 THR A N 1
ATOM 1267 C CA . THR A 1 166 ? 0.484 -22.344 -0.639 1.00 91.25 166 THR A CA 1
ATOM 1268 C C . THR A 1 166 ? 0.970 -22.933 -1.954 1.00 91.25 166 THR A C 1
ATOM 1270 O O . THR A 1 166 ? 1.625 -23.971 -1.951 1.00 91.25 166 THR A O 1
ATOM 1273 N N . LEU A 1 167 ? 0.639 -22.274 -3.063 1.00 93.12 167 LEU A N 1
ATOM 1274 C CA . LEU A 1 167 ? 1.117 -22.607 -4.403 1.00 93.12 167 LEU A CA 1
ATOM 1275 C C . LEU A 1 167 ? 1.863 -21.407 -5.000 1.00 93.12 167 LEU A C 1
ATOM 1277 O O . LEU A 1 167 ? 1.405 -20.273 -4.852 1.00 93.12 167 LEU A O 1
ATOM 1281 N N . PRO A 1 168 ? 2.992 -21.610 -5.689 1.00 94.25 168 PRO A N 1
ATOM 1282 C CA . PRO A 1 168 ? 3.595 -20.543 -6.473 1.00 94.25 168 PRO A CA 1
ATOM 1283 C C . PRO A 1 168 ? 2.765 -20.287 -7.737 1.00 94.25 168 PRO A C 1
ATOM 1285 O O . PRO A 1 168 ? 2.188 -21.213 -8.311 1.00 94.25 168 PRO A O 1
ATOM 1288 N N . TRP A 1 169 ? 2.735 -19.040 -8.209 1.00 94.38 169 TRP A N 1
ATOM 1289 C CA . TRP A 1 169 ? 2.069 -18.687 -9.464 1.00 94.38 169 TRP A CA 1
ATOM 1290 C C . TRP A 1 169 ? 2.605 -19.489 -10.653 1.00 94.38 169 TRP A C 1
ATOM 1292 O O . TRP A 1 169 ? 1.830 -19.863 -11.523 1.00 94.38 169 TRP A O 1
ATOM 1302 N N . SER A 1 170 ? 3.897 -19.828 -10.660 1.00 92.62 170 SER A N 1
ATOM 1303 C CA . SER A 1 170 ? 4.526 -20.639 -11.710 1.00 92.62 170 SER A CA 1
ATOM 1304 C C . SER A 1 170 ? 3.898 -22.025 -11.899 1.00 92.62 170 SER A C 1
ATOM 1306 O O . SER A 1 170 ? 4.024 -22.590 -12.978 1.00 92.62 170 SER A O 1
ATOM 1308 N N . ALA A 1 171 ? 3.199 -22.561 -10.892 1.00 93.50 171 ALA A N 1
ATOM 1309 C CA . ALA A 1 171 ? 2.468 -23.822 -11.006 1.00 93.50 171 ALA A CA 1
ATOM 1310 C C . ALA A 1 171 ? 1.072 -23.668 -11.644 1.00 93.50 171 ALA A C 1
ATOM 1312 O O . ALA A 1 171 ? 0.488 -24.660 -12.067 1.00 93.50 171 ALA A O 1
ATOM 1313 N N . LEU A 1 172 ? 0.520 -22.449 -11.684 1.00 93.44 172 LEU A N 1
ATOM 1314 C CA . LEU A 1 172 ? -0.802 -22.153 -12.252 1.00 93.44 172 LEU A CA 1
ATOM 1315 C C . LEU A 1 172 ? -0.675 -21.449 -13.608 1.00 93.44 172 LEU A C 1
ATOM 1317 O O . LEU A 1 172 ? -1.317 -21.840 -14.577 1.00 93.44 172 LEU A O 1
ATOM 1321 N N . GLY A 1 173 ? 0.139 -20.395 -13.676 1.00 90.19 173 GLY A N 1
ATOM 1322 C CA . GLY A 1 173 ? 0.490 -19.652 -14.888 1.00 90.19 173 GLY A CA 1
ATOM 1323 C C . GLY A 1 173 ? -0.639 -18.838 -15.527 1.00 90.19 173 GLY A C 1
ATOM 1324 O O . GLY A 1 173 ? -0.350 -17.875 -16.231 1.00 90.19 173 GLY A O 1
ATOM 1325 N N . THR A 1 174 ? -1.907 -19.170 -15.263 1.00 93.44 174 THR A N 1
ATOM 1326 C CA . THR A 1 174 ? -3.083 -18.578 -15.916 1.00 93.44 174 THR A CA 1
ATOM 1327 C C . THR A 1 174 ? -4.262 -18.381 -14.950 1.00 93.44 174 THR A C 1
ATOM 1329 O O . THR A 1 174 ? -4.397 -19.128 -13.969 1.00 93.44 174 THR A O 1
ATOM 1332 N N . PRO A 1 175 ? -5.141 -17.386 -15.192 1.00 93.38 175 PRO A N 1
ATOM 1333 C CA . PRO A 1 175 ? -6.394 -17.234 -14.451 1.00 93.38 175 PRO A CA 1
ATOM 1334 C C . PRO A 1 175 ? -7.296 -18.473 -14.528 1.00 93.38 175 PRO A C 1
ATOM 1336 O O . PRO A 1 175 ? -7.948 -18.814 -13.545 1.00 93.38 175 PRO A O 1
ATOM 1339 N N . GLU A 1 176 ? -7.299 -19.184 -15.655 1.00 94.75 176 GLU A N 1
ATOM 1340 C CA . GLU A 1 176 ? -8.095 -20.395 -15.871 1.00 94.75 176 GLU A CA 1
ATOM 1341 C C . GLU A 1 176 ? -7.634 -21.529 -14.946 1.00 94.75 176 GLU A C 1
ATOM 1343 O O . GLU A 1 176 ? -8.453 -22.146 -14.261 1.00 94.75 176 GLU A O 1
ATOM 1348 N N . ALA A 1 177 ? -6.319 -21.758 -14.847 1.00 95.00 177 ALA A N 1
ATOM 1349 C CA . ALA A 1 177 ? -5.754 -22.738 -13.919 1.00 95.00 177 ALA A CA 1
ATOM 1350 C C . ALA A 1 177 ? -6.000 -22.352 -12.452 1.00 95.00 177 ALA A C 1
ATOM 1352 O O . ALA A 1 177 ? -6.285 -23.218 -11.620 1.00 95.00 177 ALA A O 1
ATOM 1353 N N . LEU A 1 178 ? -5.947 -21.054 -12.123 1.00 94.69 178 LEU A N 1
ATOM 1354 C CA . LEU A 1 178 ? -6.358 -20.561 -10.807 1.00 94.69 178 LEU A CA 1
ATOM 1355 C C . LEU A 1 178 ? -7.837 -20.871 -10.538 1.00 94.69 178 LEU A C 1
ATOM 1357 O O . LEU A 1 178 ? -8.167 -21.347 -9.453 1.00 94.69 178 LEU A O 1
ATOM 1361 N N . GLY A 1 179 ? -8.719 -20.629 -11.507 1.00 94.25 179 GLY A N 1
ATOM 1362 C CA . GLY A 1 179 ? -10.142 -20.943 -11.408 1.00 94.25 179 GLY A CA 1
ATOM 1363 C C . GLY A 1 179 ? -10.396 -22.430 -11.160 1.00 94.25 179 GLY A C 1
ATOM 1364 O O . GLY A 1 179 ? -11.103 -22.786 -10.217 1.00 94.25 179 GLY A O 1
ATOM 1365 N N . ALA A 1 180 ? -9.733 -23.308 -11.918 1.00 94.44 180 ALA A N 1
ATOM 1366 C CA . ALA A 1 180 ? -9.798 -24.756 -11.720 1.00 94.44 180 ALA A CA 1
ATOM 1367 C C . ALA A 1 180 ? -9.319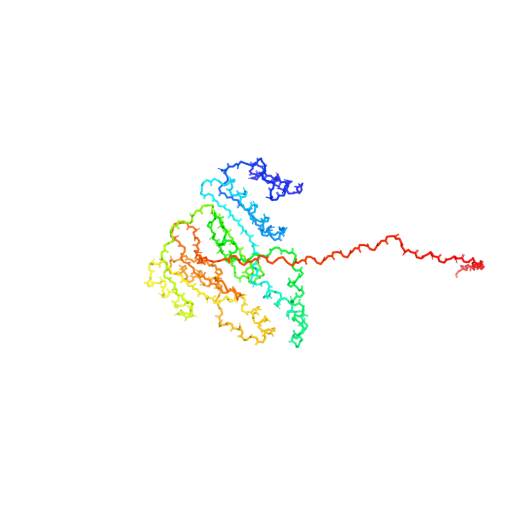 -25.175 -10.317 1.00 94.44 180 ALA A C 1
ATOM 1369 O O . ALA A 1 180 ? -9.986 -25.960 -9.638 1.00 94.44 180 ALA A O 1
ATOM 1370 N N . ALA A 1 181 ? -8.210 -24.600 -9.836 1.00 93.06 181 ALA A N 1
ATOM 1371 C CA . ALA A 1 181 ? -7.696 -24.861 -8.491 1.00 93.06 181 ALA A CA 1
ATOM 1372 C C . ALA A 1 181 ? -8.658 -24.395 -7.382 1.00 93.06 181 ALA A C 1
ATOM 1374 O O . ALA A 1 181 ? -8.716 -25.014 -6.319 1.00 93.06 181 ALA A O 1
ATOM 1375 N N . LEU A 1 182 ? -9.414 -23.319 -7.616 1.00 92.06 182 LEU A N 1
ATOM 1376 C CA . LEU A 1 182 ? -10.434 -22.820 -6.691 1.00 92.06 182 LEU A CA 1
ATOM 1377 C C . LEU A 1 182 ? -11.724 -23.640 -6.729 1.00 92.06 182 LEU A C 1
ATOM 1379 O O . LEU A 1 182 ? -12.338 -23.839 -5.684 1.00 92.06 182 LEU A O 1
ATOM 1383 N N . ALA A 1 183 ? -12.130 -24.128 -7.901 1.00 91.31 183 ALA A N 1
ATOM 1384 C CA . ALA A 1 183 ? -13.307 -24.978 -8.056 1.00 91.31 183 ALA A CA 1
ATOM 1385 C C . ALA A 1 183 ? -13.111 -26.355 -7.404 1.00 91.31 183 ALA A C 1
ATOM 1387 O O . ALA A 1 183 ? -14.024 -26.889 -6.782 1.00 91.31 183 ALA A O 1
ATOM 1388 N N . ALA A 1 184 ? -11.902 -26.911 -7.498 1.00 89.00 184 ALA A N 1
ATOM 1389 C CA . ALA A 1 184 ? -11.575 -28.224 -6.951 1.00 89.00 184 ALA A CA 1
ATOM 1390 C C . ALA A 1 184 ? -11.426 -28.248 -5.415 1.00 89.00 184 ALA A C 1
ATOM 1392 O O . ALA A 1 184 ? -11.131 -29.303 -4.850 1.00 89.00 184 ALA A O 1
ATOM 1393 N N . ARG A 1 185 ? -11.537 -27.103 -4.720 1.00 80.19 185 ARG A N 1
ATOM 1394 C CA . ARG A 1 185 ? -11.152 -26.987 -3.305 1.00 80.19 185 ARG A CA 1
ATOM 1395 C C . ARG A 1 185 ? -12.116 -26.126 -2.497 1.00 80.19 185 ARG A C 1
ATOM 1397 O O . ARG A 1 185 ? -12.476 -25.021 -2.882 1.00 80.19 185 ARG A O 1
ATOM 1404 N N . THR A 1 186 ? -12.430 -26.596 -1.294 1.00 75.69 186 THR A N 1
ATOM 1405 C CA . THR A 1 186 ? -13.133 -25.816 -0.261 1.00 75.69 186 THR A CA 1
ATOM 1406 C C . THR A 1 186 ? -12.171 -25.155 0.731 1.00 75.69 186 THR A C 1
ATOM 1408 O O . THR A 1 186 ? -12.528 -24.179 1.389 1.00 75.69 186 THR A O 1
ATOM 1411 N N . ALA A 1 187 ? -10.938 -25.662 0.838 1.00 81.44 187 ALA A N 1
ATOM 1412 C CA . ALA A 1 187 ? -9.919 -25.132 1.738 1.00 81.44 187 ALA A CA 1
ATOM 1413 C C . ALA A 1 187 ? -9.296 -23.820 1.211 1.00 81.44 187 ALA A C 1
ATOM 1415 O O . ALA A 1 187 ? -9.125 -23.671 -0.003 1.00 81.44 187 ALA A O 1
ATOM 1416 N N . PRO A 1 188 ? -8.879 -22.892 2.099 1.00 85.69 188 PRO A N 1
ATOM 1417 C CA . PRO A 1 188 ? -8.201 -21.661 1.703 1.00 85.69 188 PRO A CA 1
ATOM 1418 C C . PRO A 1 188 ? -6.949 -21.919 0.854 1.00 85.69 188 PRO A C 1
ATOM 1420 O O . PRO A 1 188 ? -6.059 -22.679 1.243 1.00 85.69 188 PRO A O 1
ATOM 1423 N N . LEU A 1 189 ? -6.858 -21.227 -0.285 1.00 90.06 189 LEU A N 1
ATOM 1424 C CA . LEU A 1 189 ? -5.692 -21.249 -1.166 1.00 90.06 189 LEU A CA 1
ATOM 1425 C C . LEU A 1 189 ? -4.930 -19.921 -1.084 1.00 90.06 189 LEU A C 1
ATOM 1427 O O . LEU A 1 189 ? -5.529 -18.844 -1.228 1.00 90.06 189 LEU A O 1
ATOM 1431 N N . ARG A 1 190 ? -3.611 -20.016 -0.898 1.00 92.62 190 ARG A N 1
ATOM 1432 C CA . ARG A 1 190 ? -2.644 -18.927 -1.040 1.00 92.62 190 ARG A CA 1
ATOM 1433 C C . ARG A 1 190 ? -1.829 -19.135 -2.310 1.00 92.62 190 ARG A C 1
ATOM 1435 O O . ARG A 1 190 ? -1.290 -20.215 -2.522 1.00 92.62 190 ARG A O 1
ATOM 1442 N N . VAL A 1 191 ? -1.706 -18.089 -3.116 1.00 94.00 191 VAL A N 1
ATOM 1443 C CA . VAL A 1 191 ? -0.895 -18.094 -4.335 1.00 94.00 191 VAL A CA 1
ATOM 1444 C C . VAL A 1 191 ? 0.130 -16.973 -4.266 1.00 94.00 191 VAL A C 1
ATOM 1446 O O . VAL A 1 191 ? -0.254 -15.820 -4.074 1.00 94.00 191 VAL A O 1
ATOM 1449 N N . THR A 1 192 ? 1.417 -17.297 -4.373 1.00 94.00 192 THR A N 1
ATOM 1450 C CA . THR A 1 192 ? 2.533 -16.346 -4.217 1.00 94.00 192 THR A CA 1
ATOM 1451 C C . THR A 1 192 ? 3.238 -16.064 -5.541 1.00 94.00 192 THR A C 1
ATOM 1453 O O . THR A 1 192 ? 3.178 -16.870 -6.466 1.00 94.00 192 THR A O 1
ATOM 1456 N N . GLY A 1 193 ? 3.931 -14.924 -5.624 1.00 92.75 193 GLY A N 1
ATOM 1457 C CA . GLY A 1 193 ? 4.774 -14.585 -6.776 1.00 92.75 193 GLY A CA 1
ATOM 1458 C C . GLY A 1 193 ? 3.992 -14.308 -8.061 1.00 92.75 193 GLY A C 1
ATOM 1459 O O . GLY A 1 193 ? 4.477 -14.618 -9.143 1.00 92.75 193 GLY A O 1
ATOM 1460 N N . ILE A 1 194 ? 2.771 -13.772 -7.956 1.00 95.31 194 ILE A N 1
ATOM 1461 C CA . ILE A 1 194 ? 1.953 -13.416 -9.121 1.00 95.31 194 ILE A CA 1
ATOM 1462 C C . ILE A 1 194 ? 2.521 -12.124 -9.729 1.00 95.31 194 ILE A C 1
ATOM 1464 O O . ILE A 1 194 ? 2.527 -11.106 -9.029 1.00 95.31 194 ILE A O 1
ATOM 1468 N N . PRO A 1 195 ? 2.988 -12.108 -10.990 1.00 94.56 195 PRO A N 1
ATOM 1469 C CA . PRO A 1 195 ? 3.506 -10.887 -11.595 1.00 94.56 195 PRO A CA 1
ATOM 1470 C C . PRO A 1 195 ? 2.376 -9.869 -11.793 1.00 94.56 195 PRO A C 1
ATOM 1472 O O . PRO A 1 195 ? 1.291 -10.207 -12.266 1.00 94.56 195 PRO A O 1
ATOM 1475 N N . ASN A 1 196 ? 2.621 -8.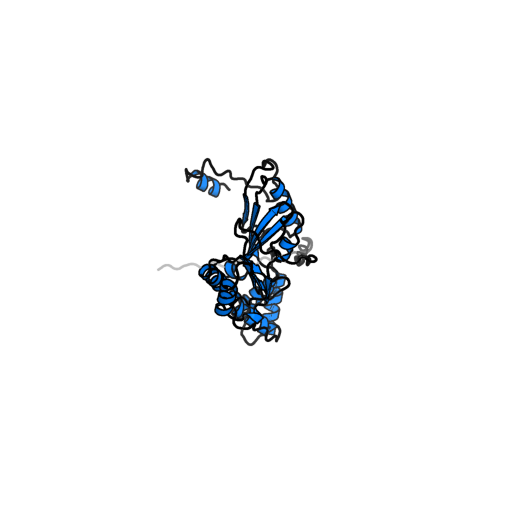618 -11.411 1.00 94.88 196 ASN A N 1
ATOM 1476 C CA . ASN A 1 196 ? 1.613 -7.562 -11.414 1.00 94.88 196 ASN A CA 1
ATOM 1477 C C . ASN A 1 196 ? 1.608 -6.815 -12.753 1.00 94.88 196 ASN A C 1
ATOM 1479 O O . ASN A 1 196 ? 2.515 -6.024 -13.022 1.00 94.88 196 ASN A O 1
ATOM 1483 N N . ALA A 1 197 ? 0.568 -7.011 -13.571 1.00 94.12 197 ALA A N 1
ATOM 1484 C CA . ALA A 1 197 ? 0.460 -6.359 -14.883 1.00 94.12 197 ALA A CA 1
ATOM 1485 C C . ALA A 1 197 ? 0.541 -4.830 -14.801 1.00 94.12 197 ALA A C 1
ATOM 1487 O O . ALA A 1 197 ? 1.041 -4.187 -15.722 1.00 94.12 197 ALA A O 1
ATOM 1488 N N . ARG A 1 198 ? 0.095 -4.242 -13.681 1.00 94.44 198 ARG A N 1
ATOM 1489 C CA . ARG A 1 198 ? 0.078 -2.787 -13.490 1.00 94.44 198 ARG A CA 1
ATOM 1490 C C . ARG A 1 198 ? 1.475 -2.163 -13.493 1.00 94.44 198 ARG A C 1
ATOM 1492 O O . ARG A 1 198 ? 1.590 -0.964 -13.728 1.00 94.44 198 ARG A O 1
ATOM 1499 N N . LEU A 1 199 ? 2.505 -2.959 -13.203 1.00 93.56 199 LEU A N 1
ATOM 1500 C CA . LEU A 1 199 ? 3.896 -2.520 -13.079 1.00 93.56 199 LEU A CA 1
ATOM 1501 C C . LEU A 1 199 ? 4.772 -2.962 -14.254 1.00 93.56 199 LEU A C 1
ATOM 1503 O O . LEU A 1 199 ? 5.901 -2.501 -14.353 1.00 93.56 199 LEU A O 1
ATOM 1507 N N . ALA A 1 200 ? 4.277 -3.816 -15.154 1.00 90.25 200 ALA A N 1
ATOM 1508 C CA . ALA A 1 200 ? 5.056 -4.353 -16.270 1.00 90.25 200 ALA A CA 1
ATOM 1509 C C . ALA A 1 200 ? 5.789 -3.283 -17.116 1.00 90.25 200 ALA A C 1
ATOM 1511 O O . ALA A 1 200 ? 7.002 -3.425 -17.293 1.00 90.25 200 ALA A O 1
ATOM 1512 N N . PRO A 1 201 ? 5.139 -2.200 -17.602 1.00 89.00 201 PRO A N 1
ATOM 1513 C CA . PRO A 1 201 ? 5.849 -1.176 -18.377 1.00 89.00 201 PRO A CA 1
ATOM 1514 C C . PRO A 1 201 ? 6.902 -0.429 -17.544 1.00 89.00 201 PRO A C 1
ATOM 1516 O O . PRO A 1 201 ? 7.988 -0.118 -18.034 1.00 89.00 201 PRO A O 1
ATOM 1519 N N . ASP A 1 202 ? 6.603 -0.186 -16.272 1.00 92.06 202 ASP A N 1
ATOM 1520 C CA . ASP A 1 202 ? 7.441 0.604 -15.372 1.00 92.06 202 ASP A CA 1
ATOM 1521 C C . ASP A 1 202 ? 8.685 -0.205 -14.934 1.00 92.06 202 ASP A C 1
ATOM 1523 O O . ASP A 1 202 ? 9.801 0.315 -14.883 1.00 92.06 202 ASP A O 1
ATOM 1527 N N . LEU A 1 203 ? 8.528 -1.515 -14.720 1.00 90.81 203 LEU A N 1
ATOM 1528 C CA . LEU A 1 203 ? 9.627 -2.457 -14.481 1.00 90.81 203 LEU A CA 1
ATOM 1529 C C . LEU A 1 203 ? 10.504 -2.647 -15.719 1.00 90.81 203 LEU A C 1
ATOM 1531 O O . LEU A 1 203 ? 11.718 -2.759 -15.581 1.00 90.81 203 LEU A O 1
ATOM 1535 N N . ALA A 1 204 ? 9.925 -2.643 -16.924 1.00 87.25 204 ALA A N 1
ATOM 1536 C CA . ALA A 1 204 ? 10.706 -2.667 -18.158 1.00 87.25 204 ALA A CA 1
ATOM 1537 C C . ALA A 1 204 ? 11.568 -1.400 -18.296 1.00 87.25 204 ALA A C 1
ATOM 1539 O O . ALA A 1 204 ? 12.736 -1.485 -18.680 1.00 87.25 204 ALA A O 1
ATOM 1540 N N . ALA A 1 205 ? 11.030 -0.232 -17.923 1.00 87.44 205 ALA A N 1
ATOM 1541 C CA . ALA A 1 205 ? 11.792 1.014 -17.899 1.00 87.44 205 ALA A CA 1
ATOM 1542 C C . ALA A 1 205 ? 12.967 0.951 -16.910 1.00 87.44 205 ALA A C 1
ATOM 1544 O O . ALA A 1 205 ? 14.075 1.350 -17.268 1.00 87.44 205 ALA A O 1
ATOM 1545 N N . LEU A 1 206 ? 12.749 0.395 -15.714 1.00 89.44 206 LEU A N 1
ATOM 1546 C CA . LEU A 1 206 ? 13.815 0.150 -14.741 1.00 89.44 206 LEU A CA 1
ATOM 1547 C C . LEU A 1 206 ? 14.838 -0.883 -15.249 1.00 89.44 206 LEU A C 1
ATOM 1549 O O . LEU A 1 206 ? 16.038 -0.673 -15.112 1.00 89.44 206 LEU A O 1
ATOM 1553 N N . GLY A 1 207 ? 14.394 -1.964 -15.892 1.00 86.06 207 GLY A N 1
ATOM 1554 C CA . GLY A 1 207 ? 15.268 -3.010 -16.434 1.00 86.06 207 GLY A CA 1
ATOM 1555 C C . GLY A 1 207 ? 16.286 -2.482 -17.449 1.00 86.06 207 GLY A C 1
ATOM 1556 O O . GLY A 1 207 ? 17.455 -2.874 -17.407 1.00 86.06 207 GLY A O 1
ATOM 1557 N N . ARG A 1 208 ? 15.883 -1.505 -18.280 1.00 81.69 208 ARG A N 1
ATOM 1558 C CA . ARG A 1 208 ? 16.791 -0.795 -19.202 1.00 81.69 208 ARG A CA 1
ATOM 1559 C C . ARG A 1 208 ? 17.955 -0.109 -18.483 1.00 81.69 208 ARG A C 1
ATOM 1561 O O . ARG A 1 208 ? 19.021 0.019 -19.075 1.00 81.69 208 ARG A O 1
ATOM 1568 N N . LEU A 1 209 ? 17.790 0.306 -17.222 1.00 82.50 209 LEU A N 1
ATOM 1569 C CA . LEU A 1 209 ? 18.853 0.940 -16.432 1.00 82.50 209 LEU A CA 1
ATOM 1570 C C . LEU A 1 209 ? 19.873 -0.055 -15.888 1.00 82.50 209 LEU A C 1
ATOM 1572 O O . LEU A 1 209 ? 21.063 0.256 -15.836 1.00 82.50 209 LEU A O 1
ATOM 1576 N N . ASP A 1 210 ? 19.429 -1.248 -15.526 1.00 78.62 210 ASP A N 1
ATOM 1577 C CA . ASP A 1 210 ? 20.268 -2.224 -14.829 1.00 78.62 210 ASP A CA 1
ATOM 1578 C C . ASP A 1 210 ? 20.912 -3.248 -15.784 1.00 78.62 210 ASP A C 1
ATOM 1580 O O . ASP A 1 210 ? 21.534 -4.195 -15.316 1.00 78.62 210 ASP A O 1
ATOM 1584 N N . ASP A 1 211 ? 20.734 -3.093 -17.110 1.00 66.31 211 ASP A N 1
ATOM 1585 C CA . ASP A 1 211 ? 21.035 -4.134 -18.125 1.00 66.31 211 ASP A CA 1
ATOM 1586 C C . ASP A 1 211 ? 20.411 -5.489 -17.772 1.00 66.31 211 ASP A C 1
ATOM 1588 O O . ASP A 1 211 ? 20.861 -6.557 -18.185 1.00 66.31 211 ASP A O 1
ATOM 1592 N N . SER A 1 212 ? 19.340 -5.442 -16.982 1.00 62.50 212 SER A N 1
ATOM 1593 C CA . SER A 1 212 ? 18.662 -6.622 -16.500 1.00 62.50 212 SER A CA 1
ATOM 1594 C C . SER A 1 212 ? 17.441 -6.848 -17.374 1.00 62.50 212 SER A C 1
ATOM 1596 O O . SER A 1 212 ? 16.551 -6.004 -17.482 1.00 62.50 212 SER A O 1
ATOM 1598 N N . SER A 1 213 ? 17.359 -8.029 -17.976 1.00 53.91 213 SER A N 1
ATOM 1599 C CA . SER A 1 213 ? 16.167 -8.510 -18.673 1.00 53.91 213 SER A CA 1
ATOM 1600 C C . SER A 1 213 ? 15.062 -8.918 -17.690 1.00 53.91 213 SER A C 1
ATOM 1602 O O . SER A 1 213 ? 14.322 -9.860 -17.949 1.00 53.91 213 SER A O 1
ATOM 1604 N N . ARG A 1 214 ? 14.899 -8.192 -16.567 1.00 54.19 214 ARG A N 1
ATOM 1605 C CA . ARG A 1 214 ? 13.831 -8.373 -15.561 1.00 54.19 214 ARG A CA 1
ATOM 1606 C C . ARG A 1 214 ? 12.434 -8.026 -16.107 1.00 54.19 214 ARG A C 1
ATOM 1608 O O . ARG A 1 214 ? 11.557 -7.585 -15.369 1.00 54.19 214 ARG A O 1
ATOM 1615 N N . ALA A 1 215 ? 12.199 -8.242 -17.397 1.00 51.09 215 ALA A N 1
ATOM 1616 C CA . ALA A 1 215 ? 10.868 -8.428 -17.928 1.00 51.09 215 ALA A CA 1
ATOM 1617 C C . ALA A 1 215 ? 10.346 -9.754 -17.359 1.00 51.09 215 ALA A C 1
ATOM 1619 O O . ALA A 1 215 ? 10.608 -10.833 -17.888 1.00 51.09 215 ALA A O 1
ATOM 1620 N N . GLY A 1 216 ? 9.646 -9.678 -16.225 1.00 54.06 216 GLY A N 1
ATOM 1621 C CA . GLY A 1 216 ? 8.791 -10.777 -15.795 1.00 54.06 216 GLY A CA 1
ATOM 1622 C C . GLY A 1 216 ? 7.851 -11.170 -16.939 1.00 54.06 216 GLY A C 1
ATOM 1623 O O . GLY A 1 216 ? 7.527 -10.343 -17.795 1.00 54.06 216 GLY A O 1
ATOM 1624 N N . GLY A 1 217 ? 7.428 -12.437 -16.970 1.00 62.09 217 GLY A N 1
ATOM 1625 C CA . GLY A 1 217 ? 6.411 -12.901 -17.919 1.00 62.09 217 GLY A CA 1
ATOM 1626 C C . GLY A 1 217 ? 5.134 -12.043 -17.872 1.00 62.09 217 GLY A C 1
ATOM 1627 O O . GLY A 1 217 ? 4.994 -11.207 -16.973 1.00 62.09 217 GLY A O 1
ATOM 1628 N N . PRO A 1 218 ? 4.191 -12.232 -18.815 1.00 74.31 218 PRO A N 1
ATOM 1629 C CA . PRO A 1 218 ? 2.979 -11.420 -18.887 1.00 74.31 218 PRO A CA 1
ATOM 1630 C C . PRO A 1 218 ? 2.298 -11.380 -17.516 1.00 74.31 218 PRO A C 1
ATOM 1632 O O . PRO A 1 218 ? 1.901 -12.409 -16.967 1.00 74.31 218 PRO A O 1
ATOM 1635 N N . GLY A 1 219 ? 2.254 -10.186 -16.924 1.00 87.69 219 GLY A N 1
ATOM 1636 C CA . GLY A 1 219 ? 1.638 -9.997 -15.622 1.00 87.69 219 GLY A CA 1
ATOM 1637 C C . GLY A 1 219 ? 0.129 -10.143 -15.697 1.00 87.69 219 GLY A C 1
ATOM 1638 O O . GLY A 1 219 ? -0.470 -10.086 -16.768 1.00 87.69 219 GLY A O 1
ATOM 1639 N N . ILE A 1 220 ? -0.494 -10.280 -14.533 1.00 94.06 220 ILE A N 1
ATOM 1640 C CA . ILE A 1 220 ? -1.948 -10.306 -14.399 1.00 94.06 220 ILE A CA 1
ATOM 1641 C C . ILE A 1 220 ? -2.422 -9.071 -13.660 1.00 94.06 220 ILE A C 1
ATOM 1643 O O . ILE A 1 220 ? -1.788 -8.615 -12.704 1.00 94.06 220 ILE A O 1
ATOM 1647 N N . ASP A 1 221 ? -3.547 -8.529 -14.119 1.00 95.25 221 ASP A N 1
ATOM 1648 C CA . ASP A 1 221 ? -4.224 -7.465 -13.403 1.00 95.25 221 ASP A CA 1
ATOM 1649 C C . ASP A 1 221 ? -4.762 -8.001 -12.066 1.00 95.25 221 ASP A C 1
ATOM 1651 O O . ASP A 1 221 ? -5.487 -9.004 -12.045 1.00 95.25 221 ASP A O 1
ATOM 1655 N N . PRO A 1 222 ? -4.454 -7.350 -10.934 1.00 95.69 222 PRO A N 1
ATOM 1656 C CA . PRO A 1 222 ? -5.059 -7.685 -9.653 1.00 95.69 222 PRO A CA 1
ATOM 1657 C C . PRO A 1 222 ? -6.602 -7.766 -9.680 1.00 95.69 222 PRO A C 1
ATOM 1659 O O . PRO A 1 222 ? -7.169 -8.598 -8.970 1.00 95.69 222 PRO A O 1
ATOM 1662 N N . GLU A 1 223 ? -7.307 -6.986 -10.509 1.00 96.00 223 GLU A N 1
ATOM 1663 C CA . GLU A 1 223 ? -8.767 -7.112 -10.649 1.00 96.00 223 GLU A CA 1
ATOM 1664 C C . GLU A 1 223 ? -9.180 -8.450 -11.275 1.00 96.00 223 GLU A C 1
ATOM 1666 O O . GLU A 1 223 ? -10.114 -9.081 -10.781 1.00 96.00 223 GLU A O 1
ATOM 1671 N N . THR A 1 224 ? -8.430 -8.978 -12.248 1.00 96.19 224 THR A N 1
ATOM 1672 C CA . THR A 1 224 ? -8.682 -10.314 -12.817 1.00 96.19 224 THR A CA 1
ATOM 1673 C C . THR A 1 224 ? -8.591 -11.409 -11.751 1.00 96.19 224 THR A C 1
ATOM 1675 O O . THR A 1 224 ? -9.373 -12.362 -11.768 1.00 96.19 224 THR A O 1
ATOM 1678 N N . LEU A 1 225 ? -7.691 -11.280 -10.768 1.00 95.69 225 LEU A N 1
ATOM 1679 C CA . LEU A 1 225 ? -7.596 -12.225 -9.644 1.00 95.69 225 LEU A CA 1
ATOM 1680 C C . LEU A 1 225 ? -8.819 -12.145 -8.719 1.00 95.69 225 LEU A C 1
ATOM 1682 O O . LEU A 1 225 ? -9.274 -13.174 -8.204 1.00 95.69 225 LEU A O 1
ATOM 1686 N N . HIS A 1 226 ? -9.343 -10.936 -8.492 1.00 95.25 226 HIS A N 1
ATOM 1687 C CA . HIS A 1 226 ? -10.576 -10.729 -7.735 1.00 95.25 226 HIS A CA 1
ATOM 1688 C C . HIS A 1 226 ? -11.785 -11.326 -8.460 1.00 95.25 226 HIS A C 1
ATOM 1690 O O . HIS A 1 226 ? -12.558 -12.059 -7.842 1.00 95.25 226 HIS A O 1
ATOM 1696 N N . GLU A 1 227 ? -11.915 -11.065 -9.759 1.00 95.88 227 GLU A N 1
ATOM 1697 C CA . GLU A 1 227 ? -12.989 -11.590 -10.604 1.00 95.88 227 GLU A CA 1
ATOM 1698 C C . GLU A 1 227 ? -12.953 -13.115 -10.691 1.00 95.88 227 GLU A C 1
ATOM 1700 O O . GLU A 1 227 ? -13.977 -13.764 -10.486 1.00 95.88 227 GLU A O 1
ATOM 1705 N N . THR A 1 228 ? -11.771 -13.695 -10.922 1.00 95.19 228 THR A N 1
ATOM 1706 C CA . THR A 1 228 ? -11.583 -15.152 -10.974 1.00 95.19 228 THR A CA 1
ATOM 1707 C C . THR A 1 228 ? -12.035 -15.791 -9.666 1.00 95.19 228 THR A C 1
ATOM 1709 O O . THR A 1 228 ? -12.814 -16.738 -9.676 1.00 95.19 228 THR A O 1
ATOM 1712 N N . ALA A 1 229 ? -11.621 -15.247 -8.516 1.00 92.56 229 ALA A N 1
ATOM 1713 C CA . ALA A 1 229 ? -12.076 -15.768 -7.231 1.00 92.56 229 ALA A CA 1
ATOM 1714 C C . ALA A 1 229 ? -13.602 -15.667 -7.075 1.00 92.56 229 ALA A C 1
ATOM 1716 O O . ALA A 1 229 ? -14.236 -16.655 -6.702 1.00 92.56 229 ALA A O 1
ATOM 1717 N N . ALA A 1 230 ? -14.183 -14.509 -7.405 1.00 93.00 230 ALA A N 1
ATOM 1718 C CA . ALA A 1 230 ? -15.614 -14.259 -7.262 1.00 93.00 230 ALA A CA 1
ATOM 1719 C C . ALA A 1 230 ? -16.468 -15.204 -8.123 1.00 93.00 230 ALA A C 1
ATOM 1721 O O . ALA A 1 230 ? -17.464 -15.731 -7.629 1.00 93.00 230 ALA A O 1
ATOM 1722 N N . ARG A 1 231 ? -16.052 -15.486 -9.367 1.00 94.12 231 ARG A N 1
ATOM 1723 C CA . ARG A 1 231 ? -16.728 -16.441 -10.270 1.00 94.12 231 ARG A CA 1
ATOM 1724 C C . ARG A 1 231 ? -16.817 -17.854 -9.690 1.00 94.12 231 ARG A C 1
ATOM 1726 O O . ARG A 1 231 ? -17.759 -18.574 -9.994 1.00 94.12 231 ARG A O 1
ATOM 1733 N N . HIS A 1 232 ? -15.877 -18.228 -8.826 1.00 91.19 232 HIS A N 1
ATOM 1734 C CA . HIS A 1 232 ? -15.852 -19.526 -8.150 1.00 91.19 232 HIS A CA 1
ATOM 1735 C C . HIS A 1 232 ? -16.384 -19.472 -6.706 1.00 91.19 232 HIS A C 1
ATOM 1737 O O . HIS A 1 232 ? -16.116 -20.376 -5.921 1.00 91.19 232 HIS A O 1
ATOM 1743 N N . GLY A 1 233 ? -17.114 -18.415 -6.325 1.00 89.50 233 GLY A N 1
ATOM 1744 C CA . GLY A 1 233 ? -17.705 -18.280 -4.986 1.00 89.50 233 GLY A CA 1
ATOM 1745 C C . GLY A 1 233 ? -16.700 -17.946 -3.877 1.00 89.50 233 GLY A C 1
ATOM 1746 O O . GLY A 1 233 ? -17.049 -17.949 -2.696 1.00 89.50 233 GLY A O 1
ATOM 1747 N N . HIS A 1 234 ? -15.457 -17.621 -4.237 1.00 88.62 234 HIS A N 1
ATOM 1748 C CA . HIS A 1 234 ? -14.399 -17.258 -3.301 1.00 88.62 234 HIS A CA 1
ATOM 1749 C C . HIS A 1 234 ? -14.208 -15.743 -3.248 1.00 88.62 234 HIS A C 1
ATOM 1751 O O . HIS A 1 234 ? -14.400 -15.018 -4.220 1.00 88.62 234 HIS A O 1
ATOM 1757 N N . ARG A 1 235 ? -13.734 -15.238 -2.110 1.00 89.75 235 ARG A N 1
ATOM 1758 C CA . ARG A 1 235 ? -13.181 -13.879 -2.030 1.00 89.75 235 ARG A CA 1
ATOM 1759 C C . ARG A 1 235 ? -11.669 -13.934 -2.247 1.00 89.75 235 ARG A C 1
ATOM 1761 O O . ARG A 1 235 ? -11.026 -14.924 -1.909 1.00 89.75 235 ARG A O 1
ATOM 1768 N N . ALA A 1 236 ? -11.093 -12.857 -2.769 1.00 91.50 236 ALA A N 1
ATOM 1769 C CA . ALA A 1 236 ? -9.645 -12.682 -2.840 1.00 91.50 236 ALA A CA 1
ATOM 1770 C C . ALA A 1 236 ? -9.217 -11.485 -1.990 1.00 91.50 236 ALA A C 1
ATOM 1772 O O . ALA A 1 236 ? -9.797 -10.404 -2.088 1.00 91.50 236 ALA A O 1
ATOM 1773 N N . ALA A 1 237 ? -8.187 -11.686 -1.174 1.00 92.44 237 ALA A N 1
ATOM 1774 C CA . ALA A 1 237 ? -7.405 -10.627 -0.558 1.00 92.44 237 ALA A CA 1
ATOM 1775 C C . ALA A 1 237 ? -6.031 -10.613 -1.233 1.00 92.44 237 ALA A C 1
ATOM 1777 O O . ALA A 1 237 ? -5.351 -11.641 -1.261 1.00 92.44 237 ALA A O 1
ATOM 1778 N N . LEU A 1 238 ? -5.648 -9.471 -1.798 1.00 94.88 238 LEU A N 1
ATOM 1779 C CA . LEU A 1 238 ? -4.373 -9.304 -2.486 1.00 94.88 238 LEU A CA 1
ATOM 1780 C C . LEU A 1 238 ? -3.443 -8.455 -1.634 1.00 94.88 238 LEU A C 1
ATOM 1782 O O . LEU A 1 238 ? -3.809 -7.365 -1.197 1.00 94.88 238 LEU A O 1
ATOM 1786 N N . THR A 1 239 ? -2.237 -8.961 -1.421 1.00 95.00 239 THR A N 1
ATOM 1787 C CA . THR A 1 239 ? -1.162 -8.267 -0.715 1.00 95.00 239 THR A CA 1
ATOM 1788 C C . THR A 1 239 ? 0.118 -8.345 -1.536 1.00 95.00 239 THR A C 1
ATOM 1790 O O . THR A 1 239 ? 0.217 -9.152 -2.457 1.00 95.00 239 THR A O 1
ATOM 1793 N N . TRP A 1 240 ? 1.100 -7.505 -1.239 1.00 93.88 240 TRP A N 1
ATOM 1794 C CA . TRP A 1 240 ? 2.404 -7.586 -1.897 1.00 93.88 240 TRP A CA 1
ATOM 1795 C C . TRP A 1 240 ? 3.079 -8.927 -1.559 1.00 93.88 240 TRP A C 1
ATOM 1797 O O . TRP A 1 240 ? 2.825 -9.509 -0.502 1.00 93.88 240 TRP A O 1
ATOM 1807 N N . ALA A 1 241 ? 3.922 -9.466 -2.432 1.00 91.00 241 ALA A N 1
ATOM 1808 C CA . ALA A 1 241 ? 4.757 -10.607 -2.072 1.00 91.00 241 ALA A CA 1
ATOM 1809 C C . ALA A 1 241 ? 5.759 -10.199 -0.975 1.00 91.00 241 ALA A C 1
ATOM 1811 O O . ALA A 1 241 ? 6.169 -9.041 -0.877 1.00 91.00 241 ALA A O 1
ATOM 1812 N N . ALA A 1 242 ? 6.083 -11.110 -0.058 1.00 83.25 242 ALA A N 1
ATOM 1813 C CA . ALA A 1 242 ? 7.138 -10.856 0.928 1.00 83.25 242 ALA A CA 1
ATOM 1814 C C . ALA A 1 242 ? 8.492 -10.779 0.207 1.00 83.25 242 ALA A C 1
ATOM 1816 O O . ALA A 1 242 ? 8.676 -11.488 -0.779 1.00 83.25 242 ALA A O 1
ATOM 1817 N N . ASP A 1 243 ? 9.374 -9.882 0.654 1.00 76.75 243 ASP A N 1
ATOM 1818 C CA . ASP A 1 243 ? 10.756 -9.729 0.158 1.00 76.75 243 ASP A CA 1
ATOM 1819 C C . ASP A 1 243 ? 10.935 -9.440 -1.349 1.00 76.75 243 ASP A C 1
ATOM 1821 O O . ASP A 1 243 ? 12.056 -9.383 -1.848 1.00 76.75 243 ASP A O 1
ATOM 1825 N N . ALA A 1 244 ? 9.845 -9.225 -2.090 1.00 85.12 244 ALA A N 1
ATOM 1826 C CA . ALA A 1 244 ? 9.894 -8.919 -3.512 1.00 85.12 244 ALA A CA 1
ATOM 1827 C C . ALA A 1 244 ? 9.942 -7.405 -3.758 1.00 85.12 244 ALA A C 1
ATOM 1829 O O . ALA A 1 244 ? 9.111 -6.655 -3.229 1.00 85.12 244 ALA A O 1
ATOM 1830 N N . GLU A 1 245 ? 10.888 -6.976 -4.594 1.00 86.50 245 GLU A N 1
ATOM 1831 C CA . GLU A 1 245 ? 11.066 -5.583 -5.033 1.00 86.50 245 GLU A CA 1
ATOM 1832 C C . GLU A 1 245 ? 10.381 -5.290 -6.379 1.00 86.50 245 GLU A C 1
ATOM 1834 O O . GLU A 1 245 ? 10.222 -4.137 -6.768 1.00 86.50 245 GLU A O 1
ATOM 1839 N N . ASP A 1 246 ? 9.922 -6.328 -7.077 1.00 88.00 246 ASP A N 1
ATOM 1840 C CA . ASP A 1 246 ? 9.263 -6.240 -8.386 1.00 88.00 246 ASP A CA 1
ATOM 1841 C C . ASP A 1 246 ? 7.756 -5.939 -8.298 1.00 88.00 246 ASP A C 1
ATOM 1843 O O . ASP A 1 246 ? 7.062 -5.859 -9.308 1.00 88.00 246 ASP A O 1
ATOM 1847 N N . GLY A 1 247 ? 7.216 -5.798 -7.085 1.00 91.00 247 GLY A N 1
ATOM 1848 C CA . GLY A 1 247 ? 5.789 -5.559 -6.869 1.00 91.00 247 GLY A CA 1
ATOM 1849 C C . GLY A 1 247 ? 4.894 -6.743 -7.229 1.00 91.00 247 GLY A C 1
ATOM 1850 O O . GLY A 1 247 ? 3.688 -6.555 -7.419 1.00 91.00 247 GLY A O 1
ATOM 1851 N N . SER A 1 248 ? 5.458 -7.952 -7.292 1.00 93.31 248 SER A N 1
ATOM 1852 C CA . SER A 1 248 ? 4.689 -9.188 -7.361 1.00 93.31 248 SER A CA 1
ATOM 1853 C C . SER A 1 248 ? 3.704 -9.296 -6.195 1.00 93.31 248 SER A C 1
ATOM 1855 O O . SER A 1 248 ? 3.864 -8.721 -5.112 1.00 93.31 248 SER A O 1
ATOM 1857 N N . VAL A 1 249 ? 2.620 -10.021 -6.445 1.00 94.25 249 VAL A N 1
ATOM 1858 C CA . VAL A 1 249 ? 1.436 -10.075 -5.594 1.00 94.25 249 VAL A CA 1
ATOM 1859 C C . VAL A 1 249 ? 1.285 -11.468 -5.006 1.00 94.25 249 VAL A C 1
ATOM 1861 O O . VAL A 1 249 ? 1.621 -12.488 -5.607 1.00 94.25 249 VAL A O 1
ATOM 1864 N N . THR A 1 250 ? 0.752 -11.512 -3.795 1.00 93.31 250 THR A N 1
ATOM 1865 C CA . THR A 1 250 ? 0.248 -12.719 -3.158 1.00 93.31 250 THR A CA 1
ATOM 1866 C C . THR A 1 250 ? -1.269 -12.626 -3.041 1.00 93.31 250 THR A C 1
ATOM 1868 O O . THR A 1 250 ? -1.802 -11.700 -2.427 1.00 93.31 250 THR A O 1
ATOM 1871 N N . ARG A 1 251 ? -1.969 -13.612 -3.604 1.00 93.62 251 ARG A N 1
ATOM 1872 C CA . ARG A 1 251 ? -3.410 -13.803 -3.426 1.00 93.62 251 ARG A CA 1
ATOM 1873 C C . ARG A 1 251 ? -3.658 -14.734 -2.253 1.00 93.62 251 ARG A C 1
ATOM 1875 O O . ARG A 1 251 ? -3.076 -15.813 -2.182 1.00 93.62 251 ARG A O 1
ATOM 1882 N N . CYS A 1 252 ? -4.608 -14.380 -1.401 1.00 88.25 252 CYS A N 1
ATOM 1883 C CA . CYS A 1 252 ? -5.070 -15.238 -0.319 1.00 88.25 252 CYS A CA 1
ATOM 1884 C C . CYS A 1 252 ? -6.593 -15.305 -0.286 1.00 88.25 252 CYS A C 1
ATOM 1886 O O . CYS A 1 252 ? -7.286 -14.386 -0.730 1.00 88.25 252 CYS A O 1
ATOM 1888 N N . SER A 1 253 ? -7.106 -16.398 0.267 1.00 83.75 253 SER A N 1
ATOM 1889 C CA . SER A 1 253 ? -8.535 -16.565 0.525 1.00 83.75 253 SER A CA 1
ATOM 1890 C C . SER A 1 253 ? -8.826 -16.021 1.931 1.00 83.75 253 SER A C 1
ATOM 1892 O O . SER A 1 253 ? -8.300 -16.579 2.898 1.00 83.75 253 SER A O 1
ATOM 1894 N N . PRO A 1 254 ? -9.583 -14.919 2.090 1.00 71.31 254 PRO A N 1
ATOM 1895 C CA . PRO A 1 254 ? -9.924 -14.422 3.414 1.00 71.31 254 PRO A CA 1
ATOM 1896 C C . PRO A 1 254 ? -10.930 -15.386 4.072 1.00 71.31 254 PRO A C 1
ATOM 1898 O O . PRO A 1 254 ? -11.764 -15.968 3.374 1.00 71.31 254 PRO A O 1
ATOM 1901 N N . PRO A 1 255 ? -10.893 -15.574 5.400 1.00 58.47 255 PRO A N 1
ATOM 1902 C CA . PRO A 1 255 ? -11.839 -16.448 6.087 1.00 58.47 255 PRO A CA 1
ATOM 1903 C C . PRO A 1 255 ? -13.286 -15.946 5.951 1.00 58.47 255 PRO A C 1
ATOM 1905 O O . PRO A 1 255 ? -13.545 -14.744 5.897 1.00 58.47 255 PRO A O 1
ATOM 1908 N N . ALA A 1 256 ? -14.240 -16.884 5.940 1.00 44.81 256 ALA A N 1
ATOM 1909 C CA . ALA A 1 256 ? -15.659 -16.648 5.638 1.00 44.81 256 ALA A CA 1
ATOM 1910 C C . ALA A 1 256 ? -16.379 -15.667 6.588 1.00 44.81 256 ALA A C 1
ATOM 1912 O O . ALA A 1 256 ? -17.414 -15.105 6.234 1.00 44.81 256 ALA A O 1
ATOM 1913 N N . ARG A 1 257 ? -15.841 -15.427 7.791 1.00 38.66 257 ARG A N 1
ATOM 1914 C CA . ARG A 1 257 ? -16.366 -14.451 8.755 1.00 38.66 257 ARG A CA 1
ATOM 1915 C C . ARG A 1 257 ? -15.256 -13.482 9.157 1.00 38.66 257 ARG A C 1
ATOM 1917 O O . ARG A 1 257 ? -14.314 -13.858 9.850 1.00 38.66 257 ARG A O 1
ATOM 1924 N N . ARG A 1 258 ? -15.448 -12.216 8.772 1.00 40.38 258 ARG A N 1
ATOM 1925 C CA . ARG A 1 258 ? -14.559 -11.047 8.920 1.00 40.38 258 ARG A CA 1
ATOM 1926 C C . ARG A 1 258 ? -13.472 -10.931 7.851 1.00 40.38 258 ARG A C 1
ATOM 1928 O O . ARG A 1 258 ? -12.775 -11.881 7.521 1.00 40.38 258 ARG A O 1
ATOM 1935 N N . THR A 1 259 ? -13.314 -9.695 7.382 1.00 35.22 259 THR A N 1
ATOM 1936 C CA . THR A 1 259 ? -12.194 -9.144 6.609 1.00 35.22 259 THR A CA 1
ATOM 1937 C C . THR A 1 259 ? -10.876 -9.353 7.358 1.00 35.22 259 THR A C 1
ATOM 1939 O O . THR A 1 259 ? -10.355 -8.442 8.000 1.00 35.22 259 THR A O 1
ATOM 1942 N N . ARG A 1 260 ? -10.368 -10.587 7.362 1.00 46.50 260 ARG A N 1
ATOM 1943 C CA . ARG A 1 260 ? -9.076 -10.921 7.962 1.00 46.50 260 ARG A CA 1
ATOM 1944 C C . ARG A 1 260 ? -8.004 -10.988 6.884 1.00 46.50 260 ARG A C 1
ATOM 1946 O O . ARG A 1 260 ? -8.281 -11.299 5.724 1.00 46.50 260 ARG A O 1
ATOM 1953 N N . SER A 1 261 ? -6.806 -10.636 7.321 1.00 48.59 261 SER A N 1
ATOM 1954 C CA . SER A 1 261 ? -5.610 -10.465 6.519 1.00 48.59 261 SER A CA 1
ATOM 1955 C C . SER A 1 261 ? -5.082 -11.769 5.951 1.00 48.59 261 SER A C 1
ATOM 1957 O O . SER A 1 261 ? -5.384 -12.857 6.441 1.00 48.59 261 SER A O 1
ATOM 1959 N N . CYS A 1 262 ? -4.236 -11.632 4.932 1.00 48.19 262 CYS A N 1
ATOM 1960 C CA . CYS A 1 262 ? -3.294 -12.679 4.596 1.00 48.19 262 CYS A CA 1
ATOM 1961 C C . CYS A 1 262 ? -2.064 -12.573 5.512 1.00 48.19 262 CYS A C 1
ATOM 1963 O O . CYS A 1 262 ? -1.317 -11.600 5.388 1.00 48.19 262 CYS A O 1
ATOM 1965 N N . PRO A 1 263 ? -1.825 -13.532 6.420 1.00 51.56 263 PRO A N 1
ATOM 1966 C CA . PRO A 1 263 ? -0.654 -13.498 7.288 1.00 51.56 263 PRO A CA 1
ATOM 1967 C C . PRO A 1 263 ? 0.616 -13.692 6.459 1.00 51.56 263 PRO A C 1
ATOM 1969 O O . PRO A 1 263 ? 0.643 -14.501 5.533 1.00 51.56 263 PRO A O 1
ATOM 1972 N N . ARG A 1 264 ? 1.681 -12.950 6.750 1.00 57.59 264 ARG A N 1
ATOM 1973 C CA . ARG A 1 264 ? 2.999 -13.113 6.118 1.00 57.59 264 ARG A CA 1
ATOM 1974 C C . ARG A 1 264 ? 3.937 -13.868 7.068 1.00 57.59 264 ARG A C 1
ATOM 1976 O O . ARG A 1 264 ? 3.837 -13.651 8.273 1.00 57.59 264 ARG A O 1
ATOM 1983 N N . PRO A 1 265 ? 4.821 -14.752 6.570 1.00 39.69 265 PRO A N 1
ATOM 1984 C CA . PRO A 1 265 ? 5.894 -15.297 7.396 1.00 39.69 265 PRO A CA 1
ATOM 1985 C C . PRO A 1 265 ? 6.825 -14.146 7.808 1.00 39.69 265 PRO A C 1
ATOM 1987 O O . PRO A 1 265 ? 7.293 -13.398 6.956 1.00 39.69 265 PRO A O 1
ATOM 1990 N N . GLY A 1 266 ? 7.024 -13.947 9.111 1.00 35.31 266 GLY A N 1
ATOM 1991 C CA . GLY A 1 266 ? 7.784 -12.811 9.636 1.00 35.31 266 GLY A CA 1
ATOM 1992 C C . GLY A 1 266 ? 9.295 -13.052 9.670 1.00 35.31 266 GLY A C 1
ATOM 1993 O O . GLY A 1 266 ? 9.743 -14.119 10.093 1.00 35.31 266 GLY A O 1
ATOM 1994 N N . ARG A 1 267 ? 10.089 -12.029 9.314 1.00 46.72 267 ARG A N 1
ATOM 1995 C CA . ARG A 1 267 ? 11.464 -11.842 9.816 1.00 46.72 267 ARG A CA 1
ATOM 1996 C C . ARG A 1 267 ? 11.923 -10.372 9.756 1.00 46.72 267 ARG A C 1
ATOM 1998 O O . ARG A 1 267 ? 11.244 -9.524 9.198 1.00 46.72 267 ARG A O 1
ATOM 2005 N N . ARG A 1 268 ? 13.046 -10.108 10.446 1.00 36.47 268 ARG A N 1
ATOM 2006 C CA . ARG A 1 268 ? 13.613 -8.816 10.906 1.00 36.47 268 ARG A CA 1
ATOM 2007 C C . ARG A 1 268 ? 13.424 -7.604 9.977 1.00 36.47 268 ARG A C 1
ATOM 2009 O O . ARG A 1 268 ? 13.833 -7.638 8.825 1.00 36.47 268 ARG A O 1
ATOM 2016 N N . MET A 1 269 ? 12.964 -6.504 10.590 1.00 36.88 269 MET A N 1
ATOM 2017 C CA . MET A 1 269 ? 12.878 -5.143 10.040 1.00 36.88 269 MET A CA 1
ATOM 2018 C C . MET A 1 269 ? 14.062 -4.764 9.129 1.00 36.88 269 MET A C 1
ATOM 2020 O O . MET A 1 269 ? 15.192 -4.629 9.619 1.00 36.88 269 MET A O 1
ATOM 2024 N N . PRO A 1 270 ? 13.811 -4.454 7.849 1.00 38.00 270 PRO A N 1
ATOM 2025 C CA . PRO A 1 270 ? 14.670 -3.562 7.089 1.00 38.00 270 PRO A CA 1
ATOM 2026 C C . PRO A 1 270 ? 14.582 -2.164 7.715 1.00 38.00 270 PRO A C 1
ATOM 2028 O O . PRO A 1 270 ? 13.492 -1.642 7.950 1.00 38.00 270 PRO A O 1
ATOM 2031 N N . ARG A 1 271 ? 15.729 -1.549 8.026 1.00 37.22 271 ARG A N 1
ATOM 2032 C CA . ARG A 1 271 ? 15.755 -0.194 8.595 1.00 37.22 271 ARG A CA 1
ATOM 2033 C C . ARG A 1 271 ? 15.110 0.796 7.612 1.00 37.22 271 ARG A C 1
ATOM 2035 O O . ARG A 1 271 ? 15.516 0.812 6.449 1.00 37.22 271 ARG A O 1
ATOM 2042 N N . PRO A 1 272 ? 14.183 1.662 8.054 1.00 37.78 272 PRO A N 1
ATOM 2043 C CA . PRO A 1 272 ? 13.677 2.739 7.215 1.00 37.78 272 PRO A CA 1
ATOM 2044 C C . PRO A 1 272 ? 14.845 3.646 6.806 1.00 37.78 272 PRO A C 1
ATOM 2046 O O . PRO A 1 272 ? 15.589 4.151 7.651 1.00 37.78 272 PRO A O 1
ATOM 2049 N N . ARG A 1 273 ? 15.039 3.840 5.497 1.00 36.31 273 ARG A N 1
ATOM 2050 C CA . ARG A 1 273 ? 16.026 4.796 4.987 1.00 36.31 273 ARG A CA 1
ATOM 2051 C C . ARG A 1 273 ? 15.458 6.204 5.138 1.00 36.31 273 ARG A C 1
ATOM 2053 O O . ARG A 1 273 ? 14.558 6.590 4.406 1.00 36.31 273 ARG A O 1
ATOM 2060 N N . ARG A 1 274 ? 16.028 6.991 6.050 1.00 41.59 274 ARG A N 1
ATOM 2061 C CA . ARG A 1 274 ? 16.096 8.447 5.882 1.00 41.59 274 ARG A CA 1
ATOM 2062 C C . ARG A 1 274 ? 17.369 8.743 5.099 1.00 41.59 274 ARG A C 1
ATOM 2064 O O . ARG A 1 274 ? 18.458 8.430 5.578 1.00 41.59 274 ARG A O 1
ATOM 2071 N N . THR A 1 275 ? 17.260 9.353 3.925 1.00 36.84 275 THR A N 1
ATOM 2072 C CA . THR A 1 275 ? 18.390 10.114 3.389 1.00 36.84 275 THR A CA 1
ATOM 2073 C C . THR A 1 275 ? 18.622 11.311 4.319 1.00 36.84 275 THR A C 1
ATOM 2075 O O . THR A 1 275 ? 17.661 11.937 4.782 1.00 36.84 275 THR A O 1
ATOM 2078 N N . PRO A 1 276 ? 19.877 11.635 4.676 1.00 29.56 276 PRO A N 1
ATOM 2079 C CA . PRO A 1 276 ? 20.143 12.880 5.371 1.00 29.56 276 PRO A CA 1
ATOM 2080 C C . PRO A 1 276 ? 19.699 14.014 4.450 1.00 29.56 276 PRO A C 1
ATOM 2082 O O . PRO A 1 276 ? 20.121 14.068 3.294 1.00 29.56 276 PRO A O 1
ATOM 2085 N N . ARG A 1 277 ? 18.880 14.944 4.954 1.00 35.19 277 ARG A N 1
ATOM 2086 C CA . ARG A 1 277 ? 18.728 16.241 4.287 1.00 35.19 277 ARG A CA 1
ATOM 2087 C C . ARG A 1 277 ? 20.138 16.793 4.047 1.00 35.19 277 ARG A C 1
ATOM 2089 O O . ARG A 1 277 ? 20.918 16.800 5.008 1.00 35.19 277 ARG A O 1
ATOM 2096 N N . PRO A 1 278 ? 20.485 17.273 2.840 1.00 33.22 278 PRO A N 1
ATOM 2097 C CA . PRO A 1 278 ? 21.716 18.027 2.684 1.00 33.22 278 PRO A CA 1
ATOM 2098 C C . PRO A 1 278 ? 21.683 19.155 3.716 1.00 33.22 278 PRO A C 1
ATOM 2100 O O . PRO A 1 278 ? 20.675 19.859 3.854 1.00 33.22 278 PRO A O 1
ATOM 2103 N N . ARG A 1 279 ? 22.751 19.255 4.519 1.00 31.39 279 ARG A N 1
ATOM 2104 C CA . ARG A 1 279 ? 22.914 20.349 5.478 1.00 31.39 279 ARG A CA 1
ATOM 2105 C C . ARG A 1 279 ? 22.649 21.637 4.708 1.00 31.39 279 ARG A C 1
ATOM 2107 O O . ARG A 1 279 ? 23.304 21.882 3.699 1.00 31.39 279 ARG A O 1
ATOM 2114 N N . ARG A 1 280 ? 21.686 22.448 5.163 1.00 34.81 280 ARG A N 1
ATOM 2115 C CA . ARG A 1 280 ? 21.615 23.838 4.710 1.00 34.81 280 ARG A CA 1
ATOM 2116 C C . ARG A 1 280 ? 23.001 24.420 4.949 1.00 34.81 280 ARG A C 1
ATOM 2118 O O . ARG A 1 280 ? 23.462 24.407 6.091 1.00 34.81 280 ARG A O 1
ATOM 2125 N N . SER A 1 281 ? 23.658 24.863 3.882 1.00 34.50 281 SER A N 1
ATOM 2126 C CA . SER A 1 281 ? 24.895 25.626 3.981 1.00 34.50 281 SER A CA 1
ATOM 2127 C C . SER A 1 281 ? 24.692 26.726 5.026 1.00 34.50 281 SER A C 1
ATOM 2129 O O . SER A 1 281 ? 23.602 27.321 5.056 1.00 34.50 281 SER A O 1
ATOM 2131 N N . PRO A 1 282 ? 25.672 26.993 5.907 1.00 32.56 282 PRO A N 1
ATOM 2132 C CA . PRO A 1 282 ? 25.580 28.139 6.793 1.00 32.56 282 PRO A CA 1
ATOM 2133 C C . PRO A 1 282 ? 25.324 29.364 5.919 1.00 32.56 282 PRO A C 1
ATOM 2135 O O . PRO A 1 282 ? 25.967 29.532 4.880 1.00 32.56 282 PRO A O 1
ATOM 2138 N N . ARG A 1 283 ? 24.346 30.191 6.300 1.00 34.44 283 ARG A N 1
ATOM 2139 C CA . ARG A 1 283 ? 24.219 31.522 5.701 1.00 34.44 283 ARG A CA 1
ATOM 2140 C C . ARG A 1 283 ? 25.596 32.188 5.819 1.00 34.44 283 ARG A C 1
ATOM 2142 O O . ARG A 1 283 ? 26.147 32.132 6.919 1.00 34.44 283 ARG A O 1
ATOM 2149 N N . PRO A 1 284 ? 26.159 32.765 4.746 1.00 33.75 284 PRO A N 1
ATOM 2150 C CA . PRO A 1 284 ? 27.400 33.504 4.885 1.00 33.75 284 PRO A CA 1
ATOM 2151 C C . PRO A 1 284 ? 27.178 34.627 5.900 1.00 33.75 284 PRO A C 1
ATOM 2153 O O . PRO A 1 284 ? 26.133 35.288 5.900 1.00 33.75 284 PRO A O 1
ATOM 2156 N N . ASP A 1 285 ? 28.142 34.748 6.804 1.00 31.55 285 ASP A N 1
ATOM 2157 C CA . ASP A 1 285 ? 28.194 35.770 7.834 1.00 31.55 285 ASP A CA 1
ATOM 2158 C C . ASP A 1 285 ? 28.054 37.162 7.196 1.00 31.55 285 ASP A C 1
ATOM 2160 O O . ASP A 1 285 ? 28.604 37.439 6.128 1.00 31.55 285 ASP A O 1
ATOM 2164 N N . ARG A 1 286 ? 27.284 38.050 7.826 1.00 39.12 286 ARG A N 1
ATOM 2165 C CA . ARG A 1 286 ? 26.997 39.406 7.321 1.00 39.12 286 ARG A CA 1
ATOM 2166 C C . ARG A 1 286 ? 28.161 40.379 7.573 1.00 39.12 286 ARG A C 1
ATOM 2168 O O . ARG A 1 286 ? 27.948 41.583 7.679 1.00 39.12 286 ARG A O 1
ATOM 2175 N N . SER A 1 287 ? 29.386 39.873 7.641 1.00 39.22 287 SER A N 1
ATOM 2176 C CA . SER A 1 287 ? 30.589 40.599 8.051 1.00 39.22 287 SER A CA 1
ATOM 2177 C C . SER A 1 287 ? 31.675 40.588 6.967 1.00 39.22 287 SER A C 1
ATOM 2179 O O . SER A 1 287 ? 32.860 40.504 7.257 1.00 39.22 287 SER A O 1
ATOM 2181 N N . THR A 1 288 ? 31.315 40.658 5.684 1.00 39.94 288 THR A N 1
ATOM 2182 C CA . THR A 1 288 ? 32.293 40.977 4.622 1.00 39.94 288 THR A CA 1
ATOM 2183 C C . THR A 1 288 ? 31.581 41.480 3.367 1.00 39.94 288 THR A C 1
ATOM 2185 O O . THR A 1 288 ? 31.369 40.757 2.400 1.00 39.94 288 THR A O 1
ATOM 2188 N N . PHE A 1 289 ? 31.182 42.751 3.385 1.00 37.66 289 PHE A N 1
ATOM 2189 C CA . PHE A 1 289 ? 30.934 43.512 2.160 1.00 37.66 289 PHE A CA 1
ATOM 2190 C C . PHE A 1 289 ? 32.096 44.499 1.979 1.00 37.66 289 PHE A C 1
ATOM 2192 O O . PHE A 1 289 ? 32.368 45.258 2.911 1.00 37.66 289 PHE A O 1
ATOM 2199 N N . PRO A 1 290 ? 32.780 44.532 0.821 1.00 38.09 290 PRO A N 1
ATOM 2200 C CA . PRO A 1 290 ? 33.637 45.658 0.486 1.00 38.09 290 PRO A CA 1
ATOM 2201 C C . PRO A 1 290 ? 32.761 46.900 0.272 1.00 38.09 290 PRO A C 1
ATOM 2203 O O . PRO A 1 290 ? 31.680 46.815 -0.316 1.00 38.09 290 PRO A O 1
ATOM 2206 N N . ALA A 1 291 ? 33.216 48.046 0.780 1.00 42.75 291 ALA A N 1
ATOM 2207 C CA . ALA A 1 291 ? 32.515 49.320 0.662 1.00 42.75 291 ALA A CA 1
ATOM 2208 C C . ALA A 1 291 ? 32.249 49.693 -0.815 1.00 42.75 291 ALA A C 1
ATOM 2210 O O . ALA A 1 291 ? 33.090 49.419 -1.676 1.00 42.75 291 ALA A O 1
ATOM 2211 N N . PRO A 1 292 ? 31.105 50.329 -1.132 1.00 39.97 292 PRO A N 1
ATOM 2212 C CA . PRO A 1 292 ? 30.816 50.774 -2.489 1.00 39.97 292 PRO A CA 1
ATOM 2213 C C . PRO A 1 292 ? 31.734 51.944 -2.896 1.00 39.97 292 PRO A C 1
ATOM 2215 O O . PRO A 1 292 ? 32.088 52.766 -2.046 1.00 39.97 292 PRO A O 1
ATOM 2218 N N . PRO A 1 293 ? 32.103 52.062 -4.185 1.00 38.19 293 PRO A N 1
ATOM 2219 C CA . PRO A 1 293 ? 32.945 53.152 -4.661 1.00 38.19 293 PRO A CA 1
ATOM 2220 C C . PRO A 1 293 ? 32.222 54.502 -4.571 1.00 38.19 293 PRO A C 1
ATOM 2222 O O . PRO A 1 293 ? 31.041 54.637 -4.902 1.00 38.19 293 PRO A O 1
ATOM 2225 N N . THR A 1 294 ? 32.966 55.514 -4.136 1.00 39.47 294 THR A N 1
ATOM 2226 C CA . THR A 1 294 ? 32.566 56.920 -4.087 1.00 39.47 294 THR A CA 1
ATOM 2227 C C . THR A 1 294 ? 32.229 57.438 -5.488 1.00 39.47 294 THR A C 1
ATOM 2229 O O . THR A 1 294 ? 33.041 57.388 -6.408 1.00 39.47 294 THR A O 1
ATOM 2232 N N . ARG A 1 295 ? 31.008 57.959 -5.660 1.00 36.62 295 ARG A N 1
ATOM 2233 C CA . ARG A 1 295 ? 30.589 58.676 -6.872 1.00 36.62 295 ARG A CA 1
ATOM 2234 C C . ARG A 1 295 ? 31.237 60.063 -6.910 1.00 36.62 295 ARG A C 1
ATOM 2236 O O . ARG A 1 295 ? 30.942 60.900 -6.062 1.00 36.62 295 ARG A O 1
ATOM 2243 N N . THR A 1 296 ? 32.058 60.321 -7.920 1.00 39.94 296 THR A N 1
ATOM 2244 C CA . THR A 1 296 ? 32.452 61.669 -8.357 1.00 39.94 296 THR A CA 1
ATOM 2245 C C . THR A 1 296 ? 31.267 62.379 -9.033 1.00 39.94 296 THR A C 1
ATOM 2247 O O . THR A 1 296 ? 30.494 61.729 -9.742 1.00 39.94 296 THR A O 1
ATOM 2250 N N . PRO A 1 297 ? 31.087 63.700 -8.847 1.00 38.00 297 PRO A N 1
ATOM 2251 C CA . PRO A 1 297 ? 29.969 64.430 -9.436 1.00 38.00 297 PRO A CA 1
ATOM 2252 C C . PRO A 1 297 ? 30.245 64.748 -10.912 1.00 38.00 297 PRO A C 1
ATOM 2254 O O . PRO A 1 297 ? 31.294 65.285 -11.258 1.00 38.00 297 PRO A O 1
ATOM 2257 N N . THR A 1 298 ? 29.296 64.423 -11.791 1.00 41.12 298 THR A N 1
ATOM 2258 C CA . THR A 1 298 ? 29.336 64.788 -13.216 1.00 41.12 298 THR A CA 1
ATOM 2259 C C . THR A 1 298 ? 28.437 66.005 -13.468 1.00 41.12 298 THR A C 1
ATOM 2261 O O . THR A 1 298 ? 27.317 66.067 -12.966 1.00 41.12 298 THR A O 1
ATOM 2264 N N . ALA A 1 299 ? 28.967 66.973 -14.217 1.00 43.25 299 ALA A N 1
ATOM 2265 C CA . ALA A 1 299 ? 28.418 68.299 -14.518 1.00 43.25 299 ALA A CA 1
ATOM 2266 C C . ALA A 1 299 ? 27.066 68.295 -15.287 1.00 43.25 299 ALA A C 1
ATOM 2268 O O . ALA A 1 299 ? 26.734 67.299 -15.937 1.00 43.25 299 ALA A O 1
ATOM 2269 N N . PRO A 1 300 ? 26.285 69.399 -15.248 1.00 40.53 300 PRO A N 1
ATOM 2270 C CA . PRO A 1 300 ? 24.931 69.449 -15.805 1.00 40.53 300 PRO A CA 1
ATOM 2271 C C . PRO A 1 300 ? 24.911 69.552 -17.340 1.00 40.53 300 PRO A C 1
ATOM 2273 O O . PRO A 1 300 ? 25.721 70.252 -17.946 1.00 40.53 300 PRO A O 1
ATOM 2276 N N . ARG A 1 301 ? 23.946 68.866 -17.969 1.00 41.47 301 ARG A N 1
ATOM 2277 C CA . ARG A 1 301 ? 23.649 68.943 -19.412 1.00 41.47 301 ARG A CA 1
ATOM 2278 C C . ARG A 1 301 ? 22.616 70.043 -19.720 1.00 41.47 301 ARG A C 1
ATOM 2280 O O . ARG A 1 301 ? 21.728 70.262 -18.897 1.00 41.47 301 ARG A O 1
ATOM 2287 N N . PRO A 1 302 ? 22.690 70.693 -20.897 1.00 39.50 302 PRO A N 1
ATOM 2288 C CA . PRO A 1 302 ? 21.812 71.800 -21.263 1.00 39.50 302 PRO A CA 1
ATOM 2289 C C . PRO A 1 302 ? 20.438 71.341 -21.775 1.00 39.50 302 PRO A C 1
ATOM 2291 O O . PRO A 1 302 ? 20.271 70.254 -22.327 1.00 39.50 302 PRO A O 1
ATOM 2294 N N . SER A 1 303 ? 19.470 72.231 -21.576 1.00 43.62 303 SER A N 1
ATOM 2295 C CA . SER A 1 303 ? 18.054 72.175 -21.941 1.00 43.62 303 SER A CA 1
ATOM 2296 C C . SER A 1 303 ? 17.812 72.158 -23.453 1.00 43.62 303 SER A C 1
ATOM 2298 O O . SER A 1 303 ? 18.332 73.017 -24.164 1.00 43.62 303 SER A O 1
ATOM 2300 N N . ALA A 1 304 ? 16.952 71.248 -23.922 1.00 40.19 304 ALA A N 1
ATOM 2301 C CA . ALA A 1 304 ? 16.430 71.241 -25.286 1.00 40.19 304 ALA A CA 1
ATOM 2302 C C . ALA A 1 304 ? 14.900 71.390 -25.281 1.00 40.19 304 ALA A C 1
ATOM 2304 O O . ALA A 1 304 ? 14.166 70.600 -24.690 1.00 40.19 304 ALA A O 1
ATOM 2305 N N . THR A 1 305 ? 14.475 72.463 -25.933 1.00 40.78 305 THR A N 1
ATOM 2306 C CA . THR A 1 305 ? 13.126 72.986 -26.135 1.00 40.78 305 THR A CA 1
ATOM 2307 C C . THR A 1 305 ? 12.331 72.127 -27.126 1.00 40.78 305 THR A C 1
ATOM 2309 O O . THR A 1 305 ? 12.872 71.676 -28.133 1.00 40.78 305 THR A O 1
ATOM 2312 N N . SER A 1 306 ? 11.034 71.932 -26.873 1.00 42.44 306 SER A N 1
ATOM 2313 C CA . SER A 1 306 ? 10.077 71.368 -27.839 1.00 42.44 306 SER A CA 1
ATOM 2314 C C . SER A 1 306 ? 9.736 72.364 -28.953 1.00 42.44 306 SER A C 1
ATOM 2316 O O . SER A 1 306 ? 9.707 73.567 -28.690 1.00 42.44 306 SER A O 1
ATOM 2318 N N . PRO A 1 307 ? 9.288 71.883 -30.124 1.00 48.31 307 PRO A N 1
ATOM 2319 C CA . PRO A 1 307 ? 8.361 72.636 -30.952 1.00 48.31 307 PRO A CA 1
ATOM 2320 C C . PRO A 1 307 ? 7.004 71.927 -31.073 1.00 48.31 307 PRO A C 1
ATOM 2322 O O . PRO A 1 307 ? 6.915 70.724 -31.309 1.00 48.31 307 PRO A O 1
ATOM 2325 N N . ARG A 1 308 ? 5.941 72.723 -30.919 1.00 38.62 308 ARG A N 1
ATOM 2326 C CA . ARG A 1 308 ? 4.601 72.453 -31.448 1.00 38.62 308 ARG A CA 1
ATOM 2327 C C . ARG A 1 308 ? 4.522 73.018 -32.865 1.00 38.62 308 ARG A C 1
ATOM 2329 O O . ARG A 1 308 ? 4.819 74.200 -33.038 1.00 38.62 308 ARG A O 1
ATOM 2336 N N . SER A 1 309 ? 4.040 72.223 -33.812 1.00 46.00 309 SER A N 1
ATOM 2337 C CA . SER A 1 309 ? 2.838 72.442 -34.645 1.00 46.00 309 SER A CA 1
ATOM 2338 C C . SER A 1 309 ? 2.744 71.310 -35.656 1.00 46.00 309 SER A C 1
ATOM 2340 O O . SER A 1 309 ? 3.790 71.005 -36.266 1.00 46.00 309 SER A O 1
#

Solvent-accessible surface area (backbone atoms only — not comparable to full-atom values): 18632 Å² total; per-residue (Å²): 106,73,69,60,50,53,56,40,58,73,34,77,90,37,46,90,73,59,86,86,82,92,69,62,86,75,64,58,81,93,61,65,64,50,61,36,57,68,45,81,47,62,72,49,65,39,77,41,95,40,69,66,61,50,50,54,31,53,59,55,54,54,55,26,32,18,94,91,22,38,38,36,40,31,65,42,40,37,41,59,42,45,63,34,52,34,24,38,57,40,58,76,74,40,66,93,85,45,56,66,60,38,48,54,49,27,54,49,50,64,64,66,60,83,60,40,58,44,50,74,60,60,51,68,68,35,83,63,38,34,45,26,58,32,59,45,79,75,90,67,88,44,68,66,44,63,44,22,30,34,34,40,36,28,77,44,82,70,73,87,75,78,85,50,56,77,43,54,30,86,82,47,78,43,71,67,46,47,37,51,59,44,65,78,42,92,70,45,52,30,36,34,66,35,46,34,37,79,42,49,71,30,40,42,47,34,17,69,68,70,80,38,82,63,63,68,69,91,41,46,50,70,62,56,54,39,51,43,27,47,78,59,78,37,61,57,43,46,23,71,32,81,98,51,61,81,60,23,28,22,42,24,44,45,58,98,78,62,100,48,54,71,84,71,92,83,78,83,82,78,79,84,82,74,69,78,74,77,76,77,72,77,75,79,74,96,82,77,76,84,82,80,82,83,81,78,90,79,82,89,80,86,90,82,82,86,83,89,131

Secondary structure (DSSP, 8-state):
-HHHHHHHHTSHHHHTT-------TT--TTSPTT-EEEEEEES-GGGSS-HHHHHHHHHHHHHTEEEEEEEEEEEEEBGGGHHHHHHHHHHTTS-TT-HHHHHHHHHHHHHH--S--B-HHHHHT-TTEEEEEEEPP-SS-SHHHHHEEEEEEEESPPPPPPP-EEEEGGGT-SHHHHHHHHHT-SS-EEEEEE-BGGGHHHHHHHHHHHT-----SS-B-HHHHHHHHHHTT---EEEEPTT-SS--EEEE---SSS----PPPP---PPP-PPPPPPPPPPPPS---PPPPPPPPPPPPPP------